Protein AF-A0A6C8YEN5-F1 (afdb_monomer_lite)

Organism: NCBI:txid59202

InterPro domains:
  IPR011990 Tetratricopeptide-like helical domain superfamily [G3DSA:1.25.40.10] (98-317)

Structure (mmCIF, N/CA/C/O backbone):
data_AF-A0A6C8YEN5-F1
#
_entry.id   AF-A0A6C8YEN5-F1
#
loop_
_atom_site.group_PDB
_atom_site.id
_atom_site.type_symbol
_atom_site.label_atom_id
_atom_site.label_alt_id
_atom_site.label_comp_id
_atom_site.label_asym_id
_atom_site.label_entity_id
_atom_site.label_seq_id
_atom_site.pdbx_PDB_ins_code
_atom_site.Cartn_x
_atom_site.Cartn_y
_atom_site.Cartn_z
_atom_site.occupancy
_atom_site.B_iso_or_equiv
_atom_site.auth_seq_id
_atom_site.auth_comp_id
_atom_site.auth_asym_id
_atom_site.auth_atom_id
_atom_site.pdbx_PDB_model_num
ATOM 1 N N . MET A 1 1 ? 1.586 13.361 -30.219 1.00 57.78 1 MET A N 1
ATOM 2 C CA . MET A 1 1 ? 1.699 12.028 -30.845 1.00 57.78 1 MET A CA 1
ATOM 3 C C . MET A 1 1 ? 0.869 11.077 -30.015 1.00 57.78 1 MET A C 1
ATOM 5 O O . MET A 1 1 ? 0.960 11.156 -28.795 1.00 57.78 1 MET A O 1
ATOM 9 N N . ASP A 1 2 ? 0.079 10.214 -30.645 1.00 80.19 2 ASP A N 1
ATOM 10 C CA . ASP A 1 2 ? -0.617 9.150 -29.924 1.00 80.19 2 ASP A CA 1
ATOM 11 C C . ASP A 1 2 ? 0.354 7.989 -29.713 1.00 80.19 2 ASP A C 1
ATOM 13 O O . ASP A 1 2 ? 0.614 7.194 -30.612 1.00 80.19 2 ASP A O 1
ATOM 17 N N . TYR A 1 3 ? 0.954 7.936 -28.527 1.00 89.12 3 TYR A N 1
ATOM 18 C CA . TYR A 1 3 ? 1.795 6.814 -28.129 1.00 89.12 3 TYR A CA 1
ATOM 19 C C . TYR A 1 3 ? 0.926 5.585 -27.837 1.00 89.12 3 TYR A C 1
ATOM 21 O O . TYR A 1 3 ? -0.042 5.666 -27.075 1.00 89.12 3 TYR A O 1
ATOM 29 N N . VAL A 1 4 ? 1.296 4.443 -28.415 1.00 90.31 4 VAL A N 1
ATOM 30 C CA . VAL A 1 4 ? 0.610 3.157 -28.229 1.00 90.31 4 VAL A CA 1
ATOM 31 C C . VAL A 1 4 ? 1.319 2.347 -27.145 1.00 90.31 4 VAL A C 1
ATOM 33 O O . VAL A 1 4 ? 2.543 2.238 -27.159 1.00 90.31 4 VAL A O 1
ATOM 36 N N . ILE A 1 5 ? 0.549 1.759 -26.225 1.00 92.88 5 ILE A N 1
ATOM 37 C CA . ILE A 1 5 ? 1.032 0.748 -25.275 1.00 92.88 5 ILE A CA 1
ATOM 38 C C . ILE A 1 5 ? 0.648 -0.622 -25.837 1.00 92.88 5 ILE A C 1
ATOM 40 O O . ILE A 1 5 ? -0.531 -0.967 -25.851 1.00 92.88 5 ILE A O 1
ATOM 44 N N . ALA A 1 6 ? 1.624 -1.373 -26.351 1.00 94.44 6 ALA A N 1
ATOM 45 C CA . ALA A 1 6 ? 1.392 -2.696 -26.926 1.00 94.44 6 ALA A CA 1
ATOM 46 C C . ALA A 1 6 ? 1.427 -3.803 -25.858 1.00 94.44 6 ALA A C 1
ATOM 48 O O . ALA A 1 6 ? 1.958 -3.614 -24.760 1.00 94.44 6 ALA A O 1
ATOM 49 N N . ALA A 1 7 ? 0.868 -4.968 -26.193 1.00 95.94 7 ALA A N 1
ATOM 50 C CA . ALA A 1 7 ? 1.008 -6.181 -25.390 1.00 95.94 7 ALA A CA 1
ATOM 51 C C . ALA A 1 7 ? 2.466 -6.670 -25.378 1.00 95.94 7 ALA A C 1
ATOM 53 O O . ALA A 1 7 ? 3.217 -6.420 -26.324 1.00 95.94 7 ALA A O 1
ATOM 54 N N . ALA A 1 8 ? 2.849 -7.371 -24.313 1.00 96.19 8 ALA A N 1
ATOM 55 C CA . ALA A 1 8 ? 4.146 -8.007 -24.192 1.00 96.19 8 ALA A CA 1
ATOM 56 C C . ALA A 1 8 ? 4.408 -8.971 -25.353 1.00 96.19 8 ALA A C 1
ATOM 58 O O . ALA A 1 8 ? 3.535 -9.728 -25.778 1.00 96.19 8 ALA A O 1
ATOM 59 N N . MET A 1 9 ? 5.649 -8.969 -25.831 1.00 95.56 9 MET A N 1
ATOM 60 C CA . MET A 1 9 ? 6.154 -9.962 -26.785 1.00 95.56 9 MET A CA 1
ATOM 61 C C . MET A 1 9 ? 6.525 -11.283 -26.090 1.00 95.56 9 MET A C 1
ATOM 63 O O . MET A 1 9 ? 6.903 -12.249 -26.749 1.00 95.56 9 MET A O 1
ATOM 67 N N . LEU A 1 10 ? 6.448 -11.310 -24.759 1.00 94.75 10 LEU A N 1
ATOM 68 C CA . LEU A 1 10 ? 6.783 -12.438 -23.902 1.00 94.75 10 LEU A CA 1
ATOM 69 C C . LEU A 1 10 ? 5.511 -13.138 -23.409 1.00 94.75 10 LEU A C 1
ATOM 71 O O . LEU A 1 10 ? 4.515 -12.466 -23.128 1.00 94.75 10 LEU A O 1
ATOM 75 N N . PRO A 1 11 ? 5.531 -14.473 -23.257 1.00 94.69 11 PRO A N 1
ATOM 76 C CA . PRO A 1 11 ? 4.455 -15.178 -22.575 1.00 94.69 11 PRO A CA 1
ATOM 77 C C . PRO A 1 11 ? 4.443 -14.826 -21.077 1.00 94.69 11 PRO A C 1
ATOM 79 O O . PRO A 1 11 ? 5.460 -14.427 -20.509 1.00 94.69 11 PRO A O 1
ATOM 82 N N . GLN A 1 12 ? 3.284 -14.985 -20.431 1.00 94.69 12 GLN A N 1
ATOM 83 C CA . GLN A 1 12 ? 3.053 -14.556 -19.045 1.00 94.69 12 GLN A CA 1
ATOM 84 C C . GLN A 1 12 ? 4.052 -15.144 -18.032 1.00 94.69 12 GLN A C 1
ATOM 86 O O . GLN A 1 12 ? 4.452 -14.450 -17.104 1.00 94.69 12 GLN A O 1
ATOM 91 N N . ASP A 1 13 ? 4.491 -16.390 -18.218 1.00 94.25 13 ASP A N 1
ATOM 92 C CA . ASP A 1 13 ? 5.459 -17.075 -17.348 1.00 94.25 13 ASP A CA 1
ATOM 93 C C . ASP A 1 13 ? 6.886 -16.507 -17.441 1.00 94.25 13 ASP A C 1
ATOM 95 O O . ASP A 1 13 ? 7.751 -16.862 -16.640 1.00 94.25 13 ASP A O 1
ATOM 99 N N . LYS A 1 14 ? 7.142 -15.637 -18.423 1.00 95.38 14 LYS A N 1
ATOM 100 C CA . LYS A 1 14 ? 8.407 -14.917 -18.607 1.00 95.38 14 LYS A CA 1
ATOM 101 C C . LYS A 1 14 ? 8.320 -13.447 -18.215 1.00 95.38 14 LYS A C 1
ATOM 103 O O . LYS A 1 14 ? 9.349 -12.781 -18.220 1.00 95.38 14 LYS A O 1
ATOM 108 N N . LEU A 1 15 ? 7.132 -12.941 -17.887 1.00 97.06 15 LEU A N 1
ATOM 109 C CA . LEU A 1 15 ? 6.973 -11.562 -17.442 1.00 97.06 15 LEU A CA 1
ATOM 110 C C . LEU A 1 15 ? 7.475 -11.391 -16.015 1.00 97.06 15 LEU A C 1
ATOM 112 O O . LEU A 1 15 ? 7.320 -12.267 -15.163 1.00 97.06 15 LEU A O 1
ATOM 116 N N . TRP A 1 16 ? 8.056 -10.231 -15.750 1.00 96.38 16 TRP A N 1
ATOM 117 C CA . TRP A 1 16 ? 8.611 -9.913 -14.449 1.00 96.38 16 TRP A CA 1
ATOM 118 C C . TRP A 1 16 ? 7.519 -9.638 -13.433 1.00 96.38 16 TRP A C 1
ATOM 120 O O . TRP A 1 16 ? 6.586 -8.874 -13.687 1.00 96.38 16 TRP A O 1
ATOM 130 N N . THR A 1 17 ? 7.672 -10.203 -12.237 1.00 94.75 17 THR A N 1
ATOM 131 C CA . THR A 1 17 ? 6.907 -9.754 -11.074 1.00 94.75 17 THR A CA 1
ATOM 132 C C . THR A 1 17 ? 7.303 -8.324 -10.710 1.00 94.75 17 THR A C 1
ATOM 134 O O . THR A 1 17 ? 8.344 -7.808 -11.131 1.00 94.75 17 THR A O 1
ATOM 137 N N . VAL A 1 18 ? 6.468 -7.666 -9.907 1.00 94.19 18 VAL A N 1
ATOM 138 C CA . VAL A 1 18 ? 6.784 -6.334 -9.385 1.00 94.19 18 VAL A CA 1
ATOM 139 C C . VAL A 1 18 ? 8.089 -6.368 -8.590 1.00 94.19 18 VAL A C 1
ATOM 141 O O . VAL A 1 18 ? 8.986 -5.579 -8.878 1.00 94.19 18 VAL A O 1
ATOM 144 N N . GLU A 1 19 ? 8.2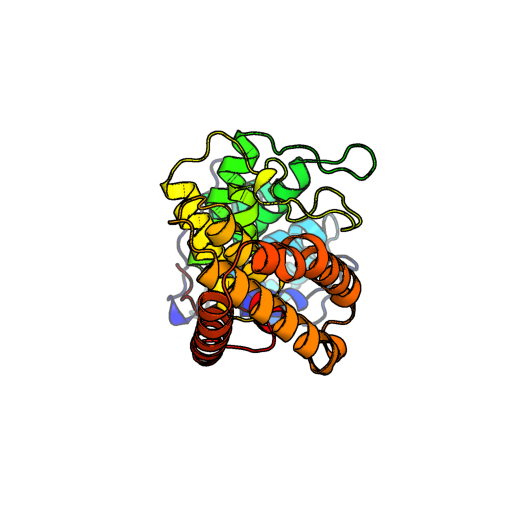14 -7.305 -7.649 1.00 92.19 19 GLU A N 1
ATOM 145 C CA . GLU A 1 19 ? 9.402 -7.492 -6.808 1.00 92.19 19 GLU A CA 1
ATOM 146 C C . GLU A 1 19 ? 10.669 -7.693 -7.645 1.00 92.19 19 GLU A C 1
ATOM 148 O O . GLU A 1 19 ? 11.654 -6.977 -7.467 1.00 92.19 19 GLU A O 1
ATOM 153 N N . TYR A 1 20 ? 10.620 -8.591 -8.634 1.00 94.94 20 TYR A N 1
ATOM 154 C CA . TYR A 1 20 ? 11.773 -8.850 -9.489 1.00 94.94 20 TYR A CA 1
ATOM 155 C C . TYR A 1 20 ? 12.180 -7.609 -10.291 1.00 94.94 20 TYR A C 1
ATOM 157 O O . TYR A 1 20 ? 13.366 -7.322 -10.420 1.00 94.94 20 TYR A O 1
ATOM 165 N N . SER A 1 21 ? 11.214 -6.815 -10.765 1.00 96.44 21 SER A N 1
ATOM 166 C CA . SER A 1 21 ? 11.522 -5.574 -11.482 1.00 96.44 21 SER A CA 1
ATOM 167 C C . SER A 1 21 ? 12.271 -4.551 -10.621 1.00 96.44 21 SER A C 1
ATOM 169 O O . SER A 1 21 ? 13.133 -3.850 -11.142 1.00 96.44 21 SER A O 1
ATOM 171 N N . TRP A 1 22 ? 11.979 -4.472 -9.316 1.00 94.81 22 TRP A N 1
ATOM 172 C CA . TRP A 1 22 ? 12.685 -3.571 -8.402 1.00 94.81 22 TRP A CA 1
ATOM 173 C C . TRP A 1 22 ? 14.131 -3.999 -8.201 1.00 94.81 22 TRP A C 1
ATOM 175 O O . TRP A 1 22 ? 15.009 -3.152 -8.307 1.00 94.81 22 TRP A O 1
ATOM 185 N N . LYS A 1 23 ? 14.375 -5.304 -8.031 1.00 95.94 23 LYS A N 1
ATOM 186 C CA . LYS A 1 23 ? 15.731 -5.856 -7.964 1.00 95.94 23 LYS A CA 1
ATOM 187 C C . LYS A 1 23 ? 16.532 -5.505 -9.223 1.00 95.94 23 LYS A C 1
ATOM 189 O O . LYS A 1 23 ? 17.634 -4.990 -9.140 1.00 95.94 23 LYS A O 1
ATOM 194 N N . MET A 1 24 ? 15.951 -5.722 -10.403 1.00 97.56 24 MET A N 1
ATOM 195 C CA . MET A 1 24 ? 16.633 -5.437 -11.673 1.00 97.56 24 MET A CA 1
ATOM 196 C C . MET A 1 24 ? 16.887 -3.938 -11.898 1.00 97.56 24 MET A C 1
ATOM 198 O O . MET A 1 24 ? 17.756 -3.578 -12.688 1.00 97.56 24 MET A O 1
ATOM 202 N N . ALA A 1 25 ? 16.139 -3.054 -11.231 1.00 95.94 25 ALA A N 1
ATOM 203 C CA . ALA A 1 25 ? 16.360 -1.614 -11.309 1.00 95.94 25 ALA A CA 1
ATOM 204 C C . ALA A 1 25 ? 17.616 -1.156 -10.546 1.00 95.94 25 ALA A C 1
ATOM 206 O O . ALA A 1 25 ? 18.102 -0.067 -10.832 1.00 95.94 25 ALA A O 1
ATOM 207 N N . GLU A 1 26 ? 18.153 -1.976 -9.635 1.00 96.44 26 GLU A N 1
ATOM 208 C CA . GLU A 1 26 ? 19.406 -1.717 -8.902 1.00 96.44 26 GLU A CA 1
ATOM 209 C C . GLU A 1 26 ? 20.657 -1.893 -9.778 1.00 96.44 26 GLU A C 1
ATOM 211 O O . GLU A 1 26 ? 21.759 -1.545 -9.365 1.00 96.44 26 GLU A O 1
ATOM 216 N N . ALA A 1 27 ? 20.498 -2.371 -11.018 1.00 96.56 27 ALA A N 1
ATOM 217 C CA . ALA A 1 27 ? 21.577 -2.510 -11.996 1.00 96.56 27 ALA A CA 1
ATOM 218 C C . ALA A 1 27 ? 22.268 -1.179 -12.356 1.00 96.56 27 ALA A C 1
ATOM 220 O O . ALA A 1 27 ? 23.329 -1.161 -12.987 1.00 96.56 27 ALA A O 1
ATOM 221 N N . ILE A 1 28 ? 21.658 -0.055 -11.985 1.00 96.88 28 ILE A N 1
ATOM 222 C CA . ILE A 1 28 ? 22.192 1.292 -12.132 1.00 96.88 28 ILE A CA 1
ATOM 223 C C . ILE A 1 28 ? 21.762 2.125 -10.924 1.00 96.88 28 ILE A C 1
ATOM 225 O O . ILE A 1 28 ? 20.623 2.015 -10.479 1.00 96.88 28 ILE A O 1
ATOM 229 N N . THR A 1 29 ? 22.651 2.990 -10.442 1.00 94.81 29 THR A N 1
ATOM 230 C CA . THR A 1 29 ? 22.340 4.072 -9.503 1.00 94.81 29 THR A CA 1
ATOM 231 C C . THR A 1 29 ? 22.075 5.342 -10.324 1.00 94.81 29 THR A C 1
ATOM 233 O O . THR A 1 29 ? 23.026 5.951 -10.815 1.00 94.81 29 THR A O 1
ATOM 236 N N . PRO A 1 30 ? 20.817 5.755 -10.569 1.00 87.94 30 PRO A N 1
ATOM 237 C CA . PRO A 1 30 ? 20.525 6.851 -11.497 1.00 87.94 30 PRO A CA 1
ATOM 238 C C . PRO A 1 30 ? 20.930 8.233 -10.971 1.00 87.94 30 PRO A C 1
ATOM 240 O O . PRO A 1 30 ? 21.264 9.112 -11.760 1.00 87.94 30 PRO A O 1
ATOM 243 N N . GLU A 1 31 ? 20.912 8.436 -9.650 1.00 88.25 31 GLU A N 1
ATOM 244 C CA . GLU A 1 31 ? 21.242 9.717 -9.008 1.00 88.25 31 GLU A CA 1
ATOM 245 C C . GLU A 1 31 ? 22.733 10.052 -9.099 1.00 88.25 31 GLU A C 1
ATOM 247 O O . GLU A 1 31 ? 23.127 11.219 -9.069 1.00 88.25 31 GLU A O 1
ATOM 252 N N . ILE A 1 32 ? 23.560 9.013 -9.189 1.00 90.31 32 ILE A N 1
ATOM 253 C CA . ILE A 1 32 ? 24.991 9.093 -9.452 1.00 90.31 32 ILE A CA 1
ATOM 254 C C . ILE A 1 32 ? 25.211 8.165 -10.641 1.00 90.31 32 ILE A C 1
ATOM 256 O O . ILE A 1 32 ? 25.551 7.026 -10.368 1.00 90.31 32 ILE A O 1
ATOM 260 N N . PRO A 1 33 ? 24.968 8.609 -11.895 1.00 88.56 33 PRO A N 1
ATOM 261 C CA . PRO A 1 33 ? 24.782 7.784 -13.101 1.00 88.56 33 PRO A CA 1
ATOM 262 C C . PRO A 1 33 ? 25.825 6.662 -13.313 1.00 88.56 33 PRO A C 1
ATOM 264 O O . PRO A 1 33 ? 26.699 6.731 -14.177 1.00 88.56 33 PRO A O 1
ATOM 267 N N . GLN A 1 34 ? 25.730 5.608 -12.507 1.00 94.44 34 GLN A N 1
ATOM 268 C CA . GLN A 1 34 ? 26.736 4.574 -12.296 1.00 94.44 34 GLN A CA 1
ATOM 269 C C . GLN A 1 34 ? 26.067 3.237 -12.538 1.00 94.44 34 GLN A C 1
ATOM 271 O O . GLN A 1 34 ? 25.089 2.886 -11.886 1.00 94.44 34 GLN A O 1
ATOM 276 N N . ILE A 1 35 ? 26.612 2.485 -13.484 1.00 96.56 35 ILE A N 1
ATOM 277 C CA . ILE A 1 35 ? 26.154 1.132 -13.777 1.00 96.56 35 ILE A CA 1
ATOM 278 C C . ILE A 1 35 ? 26.774 0.198 -12.741 1.00 96.56 35 ILE A C 1
ATOM 280 O O . ILE A 1 35 ? 27.998 0.099 -12.660 1.00 96.56 35 ILE A O 1
ATOM 284 N N . GLU A 1 36 ? 25.925 -0.479 -11.976 1.00 97.25 36 GLU A N 1
ATOM 285 C CA . GLU A 1 36 ? 26.332 -1.437 -10.946 1.00 97.25 36 GLU A CA 1
ATOM 286 C C . GLU A 1 36 ? 26.447 -2.851 -11.526 1.00 97.25 36 GLU A C 1
ATOM 288 O O . GLU A 1 36 ? 27.391 -3.577 -11.216 1.00 97.25 36 GLU A O 1
ATOM 293 N N . ASP A 1 37 ? 25.528 -3.220 -12.427 1.00 97.81 37 ASP A N 1
ATOM 294 C CA . ASP A 1 37 ? 25.545 -4.505 -13.124 1.00 97.81 37 ASP A CA 1
ATOM 295 C C . ASP A 1 37 ? 25.112 -4.356 -14.592 1.00 97.81 37 ASP A C 1
ATOM 297 O O . ASP A 1 37 ? 23.961 -4.081 -14.937 1.00 97.81 37 ASP A O 1
ATOM 301 N N . GLU A 1 38 ? 26.066 -4.567 -15.496 1.00 97.56 38 GLU A N 1
ATOM 302 C CA . GLU A 1 38 ? 25.839 -4.475 -16.936 1.00 97.56 38 GLU A CA 1
ATOM 303 C C . GLU A 1 38 ? 24.886 -5.561 -17.466 1.00 97.56 38 GLU A C 1
ATOM 305 O O . GLU A 1 38 ? 24.102 -5.303 -18.383 1.00 97.56 38 GLU A O 1
ATOM 310 N N . ALA A 1 39 ? 24.956 -6.785 -16.938 1.00 97.44 39 ALA A N 1
ATOM 311 C CA . ALA A 1 39 ? 24.123 -7.881 -17.418 1.00 97.44 39 ALA A CA 1
ATOM 312 C C . ALA A 1 39 ? 22.661 -7.657 -17.022 1.00 97.44 39 ALA A C 1
ATOM 314 O O . ALA A 1 39 ? 21.770 -7.807 -17.862 1.00 97.44 39 ALA A O 1
ATOM 315 N N . GLU A 1 40 ? 22.420 -7.237 -15.782 1.00 98.00 40 GLU A N 1
ATOM 316 C CA . GLU A 1 40 ? 21.077 -6.932 -15.298 1.00 98.00 40 GLU A CA 1
ATOM 317 C C . GLU A 1 40 ? 20.471 -5.721 -16.021 1.00 98.00 40 GLU A C 1
ATOM 319 O O . GLU A 1 40 ? 19.311 -5.782 -16.440 1.00 98.00 40 GLU A O 1
ATOM 324 N N . LEU A 1 41 ? 21.259 -4.669 -16.283 1.00 98.25 41 LEU A N 1
ATOM 325 C CA . LEU A 1 41 ? 20.782 -3.501 -17.030 1.00 98.25 41 LEU A CA 1
ATOM 326 C C . LEU A 1 41 ? 20.402 -3.863 -18.476 1.00 98.25 41 LEU A C 1
ATOM 328 O O . LEU A 1 41 ? 19.406 -3.365 -19.005 1.00 98.25 41 LEU A O 1
ATOM 332 N N . ILE A 1 42 ? 21.147 -4.767 -19.120 1.00 97.88 42 ILE A N 1
ATOM 333 C CA . ILE A 1 42 ? 20.802 -5.271 -20.459 1.00 97.88 42 ILE A CA 1
ATOM 334 C C . ILE A 1 42 ? 19.503 -6.072 -20.442 1.00 97.88 42 ILE A C 1
ATOM 336 O O . ILE A 1 42 ? 18.671 -5.866 -21.327 1.00 97.88 42 ILE A O 1
ATOM 340 N N . GLU A 1 43 ? 19.298 -6.954 -19.460 1.00 98.12 43 GLU A N 1
ATOM 341 C CA . GLU A 1 43 ? 18.038 -7.698 -19.336 1.00 98.12 43 GLU A CA 1
ATOM 342 C C . GLU A 1 43 ? 16.853 -6.763 -19.059 1.00 98.12 43 GLU A C 1
ATOM 344 O O . GLU A 1 43 ? 15.794 -6.934 -19.663 1.00 98.12 43 GLU A O 1
ATOM 349 N N . LEU A 1 44 ? 17.034 -5.724 -18.236 1.00 98.56 44 LEU A N 1
ATOM 350 C CA . LEU A 1 44 ? 16.010 -4.703 -17.991 1.00 98.56 44 LEU A CA 1
ATOM 351 C C . LEU A 1 44 ? 15.616 -3.980 -19.273 1.00 98.56 44 LEU A C 1
ATOM 353 O O . LEU A 1 44 ? 14.427 -3.894 -19.591 1.00 98.56 44 LEU A O 1
ATOM 357 N N . ILE A 1 45 ? 16.596 -3.499 -20.040 1.00 98.44 45 ILE A N 1
ATOM 358 C CA . ILE A 1 45 ? 16.337 -2.817 -21.313 1.00 98.44 45 ILE A CA 1
ATOM 359 C C . ILE A 1 45 ? 15.664 -3.779 -22.299 1.00 98.44 45 ILE A C 1
ATOM 361 O O . ILE A 1 45 ? 14.693 -3.401 -22.956 1.00 98.44 45 ILE A O 1
ATOM 365 N N . ARG A 1 46 ? 16.122 -5.035 -22.372 1.00 98.00 46 ARG A N 1
ATOM 366 C CA . ARG A 1 46 ? 15.529 -6.066 -23.233 1.00 98.00 46 ARG A CA 1
ATOM 367 C C . ARG A 1 46 ? 14.058 -6.301 -22.889 1.00 98.00 46 ARG A C 1
ATOM 369 O O . ARG A 1 46 ? 13.217 -6.183 -23.777 1.00 98.00 46 ARG A O 1
ATOM 376 N N . HIS A 1 47 ? 13.729 -6.571 -21.625 1.00 98.38 47 HIS A N 1
ATOM 377 C CA . HIS A 1 47 ? 12.346 -6.785 -21.184 1.00 98.38 47 HIS A CA 1
ATOM 378 C C . HIS A 1 47 ? 11.468 -5.552 -21.427 1.00 98.38 47 HIS A C 1
ATOM 380 O O . HIS A 1 47 ? 10.364 -5.671 -21.967 1.00 98.38 47 HIS A O 1
ATOM 386 N N . ALA A 1 48 ? 11.977 -4.356 -21.123 1.00 98.31 48 ALA A N 1
ATOM 387 C CA . ALA A 1 48 ? 11.274 -3.105 -21.384 1.00 98.31 48 ALA A CA 1
ATOM 388 C C . ALA A 1 48 ? 10.970 -2.916 -22.883 1.00 98.31 48 ALA A C 1
ATOM 390 O O . ALA A 1 48 ? 9.876 -2.489 -23.252 1.00 98.31 48 ALA A O 1
ATOM 391 N N . TRP A 1 49 ? 11.909 -3.262 -23.769 1.00 97.88 49 TRP A N 1
ATOM 392 C CA . TRP A 1 49 ? 11.729 -3.148 -25.222 1.00 97.88 49 TRP A CA 1
ATOM 393 C C . TRP A 1 49 ? 10.886 -4.286 -25.815 1.00 97.88 49 TRP A C 1
ATOM 395 O O . TRP A 1 49 ? 10.323 -4.131 -26.898 1.00 97.88 49 TRP A O 1
ATOM 405 N N . MET A 1 50 ? 10.725 -5.383 -25.074 1.00 97.38 50 MET A N 1
ATOM 406 C CA . MET A 1 50 ? 9.774 -6.467 -25.341 1.00 97.38 50 MET A CA 1
ATOM 407 C C . MET A 1 50 ? 8.400 -6.245 -24.683 1.00 97.38 50 MET A C 1
ATOM 409 O O . MET A 1 50 ? 7.571 -7.157 -24.665 1.00 97.38 50 MET A O 1
ATOM 413 N N . TRP A 1 51 ? 8.129 -5.026 -24.204 1.00 97.50 51 TRP A N 1
ATOM 414 C CA . TRP A 1 51 ? 6.849 -4.583 -23.642 1.00 97.50 51 TRP A CA 1
ATOM 415 C C . TRP A 1 51 ? 6.431 -5.249 -22.320 1.00 97.50 51 TRP A C 1
ATOM 417 O O . TRP A 1 51 ? 5.246 -5.227 -21.974 1.00 97.50 51 TRP A O 1
ATOM 427 N N . ASP A 1 52 ? 7.380 -5.787 -21.551 1.00 98.12 52 ASP A N 1
ATOM 428 C CA . ASP A 1 52 ? 7.145 -6.197 -20.162 1.00 98.12 52 ASP A CA 1
ATOM 429 C C . ASP A 1 52 ? 6.870 -4.961 -19.298 1.00 98.12 52 ASP A C 1
ATOM 431 O O . ASP A 1 52 ? 7.739 -4.115 -19.096 1.00 98.12 52 ASP A O 1
ATOM 435 N N . LYS A 1 53 ? 5.645 -4.828 -18.788 1.00 97.88 53 LYS A N 1
ATOM 436 C CA . LYS A 1 53 ? 5.169 -3.579 -18.180 1.00 97.88 53 LYS A CA 1
ATOM 437 C C . LYS A 1 53 ? 5.909 -3.206 -16.908 1.00 97.88 53 LYS A C 1
ATOM 439 O O . LYS A 1 53 ? 6.132 -2.018 -16.683 1.00 97.88 53 LYS A O 1
ATOM 444 N N . ASN A 1 54 ? 6.323 -4.186 -16.108 1.00 97.69 54 ASN A N 1
ATOM 445 C CA . ASN A 1 54 ? 7.088 -3.895 -14.903 1.00 97.69 54 ASN A CA 1
ATOM 446 C C . ASN A 1 54 ? 8.495 -3.418 -15.285 1.00 97.69 54 ASN A C 1
ATOM 448 O O . ASN A 1 54 ? 8.917 -2.368 -14.807 1.00 97.69 54 ASN A O 1
ATOM 452 N N . ALA A 1 55 ? 9.163 -4.076 -16.238 1.00 98.38 55 ALA A N 1
ATOM 453 C CA . ALA A 1 55 ? 10.453 -3.609 -16.755 1.00 98.38 55 ALA A CA 1
ATOM 454 C C . ALA A 1 55 ? 10.359 -2.231 -17.437 1.00 98.38 55 ALA A C 1
ATOM 456 O O . ALA A 1 55 ? 11.218 -1.376 -17.234 1.00 98.38 55 ALA A O 1
ATOM 457 N N . MET A 1 56 ? 9.294 -1.975 -18.205 1.00 98.62 56 MET A N 1
ATOM 458 C CA . MET A 1 56 ? 9.058 -0.680 -18.850 1.00 98.62 56 MET A CA 1
ATOM 459 C C . MET A 1 56 ? 8.946 0.457 -17.830 1.00 98.62 56 MET A C 1
ATOM 461 O O . MET A 1 56 ? 9.483 1.537 -18.070 1.00 98.62 56 MET A O 1
ATOM 465 N N . ILE A 1 57 ? 8.252 0.235 -16.708 1.00 98.44 57 ILE A N 1
ATOM 466 C CA . ILE A 1 57 ? 8.132 1.232 -15.636 1.00 98.44 57 ILE A CA 1
ATOM 467 C C . ILE A 1 57 ? 9.514 1.549 -15.055 1.00 98.44 57 ILE A C 1
ATOM 469 O O . ILE A 1 57 ? 9.850 2.726 -14.923 1.00 98.44 57 ILE A O 1
ATOM 473 N N . GLN A 1 58 ? 10.324 0.526 -14.763 1.00 98.31 58 GLN A N 1
ATOM 474 C CA . GLN A 1 58 ? 11.675 0.703 -14.218 1.00 98.31 58 GLN A CA 1
ATOM 475 C C . GLN A 1 58 ? 12.587 1.434 -15.211 1.00 98.31 58 GLN A C 1
ATOM 477 O O . GLN A 1 58 ? 13.204 2.433 -14.856 1.00 98.31 58 GLN A O 1
ATOM 482 N N . TYR A 1 59 ? 12.596 1.016 -16.481 1.00 98.25 59 TYR A N 1
ATOM 483 C CA . TYR A 1 59 ? 13.366 1.672 -17.541 1.00 98.25 59 TYR A CA 1
ATOM 484 C C . TYR A 1 59 ? 12.979 3.146 -17.708 1.00 98.25 59 TYR A C 1
ATOM 486 O O . TYR A 1 59 ? 13.843 4.019 -17.755 1.00 98.25 59 TYR A O 1
ATOM 494 N N . ALA A 1 60 ? 11.677 3.446 -17.757 1.00 98.12 60 ALA A N 1
ATOM 495 C CA . ALA A 1 60 ? 11.198 4.820 -17.867 1.00 98.12 60 ALA A CA 1
ATOM 496 C C . ALA A 1 60 ? 11.565 5.660 -16.632 1.00 98.12 60 ALA A C 1
ATOM 498 O O . ALA A 1 60 ? 11.792 6.864 -16.765 1.00 98.12 60 ALA A O 1
ATOM 499 N N . ARG A 1 61 ? 11.626 5.042 -15.441 1.00 97.31 61 ARG A N 1
ATOM 500 C CA . ARG A 1 61 ? 12.046 5.715 -14.208 1.00 97.31 61 ARG A CA 1
ATOM 501 C C . ARG A 1 61 ? 13.527 6.060 -14.263 1.00 97.31 61 ARG A C 1
ATOM 503 O O . ARG A 1 61 ? 13.856 7.228 -14.101 1.00 97.31 61 ARG A O 1
ATOM 510 N N . ILE A 1 62 ? 14.371 5.082 -14.588 1.00 97.00 62 ILE A N 1
ATOM 511 C CA . ILE A 1 62 ? 15.816 5.270 -14.760 1.00 97.00 62 ILE A CA 1
ATOM 512 C C . ILE A 1 62 ? 16.077 6.387 -15.774 1.00 97.00 62 ILE A C 1
ATOM 514 O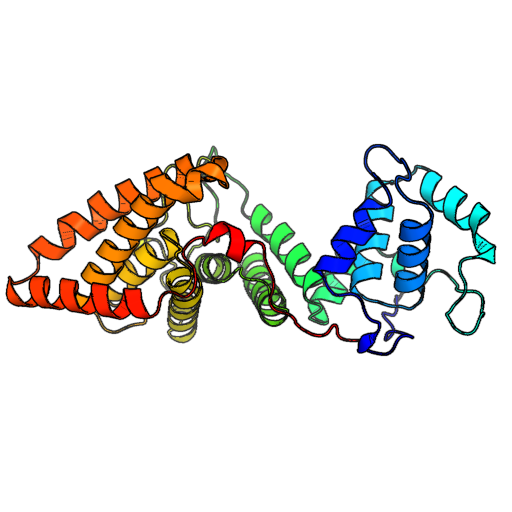 O . ILE A 1 62 ? 16.815 7.318 -15.479 1.00 97.00 62 ILE A O 1
ATOM 518 N N . GLN A 1 63 ? 15.405 6.370 -16.930 1.00 95.56 63 GLN A N 1
ATOM 519 C CA . GLN A 1 63 ? 15.541 7.428 -17.937 1.00 95.56 63 GLN A CA 1
ATOM 520 C C . GLN A 1 63 ? 15.191 8.819 -17.381 1.00 95.56 63 GLN A C 1
ATOM 522 O O . GLN A 1 63 ? 15.850 9.801 -17.702 1.00 95.56 63 GLN A O 1
ATOM 527 N N . LYS A 1 64 ? 14.143 8.921 -16.555 1.00 95.88 64 LYS A N 1
ATOM 528 C CA . LYS A 1 64 ? 13.758 10.184 -15.916 1.00 95.88 64 LYS A CA 1
ATOM 529 C C . LYS A 1 64 ? 14.794 10.638 -14.879 1.00 95.88 64 LYS A C 1
ATOM 531 O O . LYS A 1 64 ? 15.031 11.836 -14.774 1.00 95.88 64 LYS A O 1
ATOM 536 N N . GLU A 1 65 ? 15.333 9.715 -14.087 1.00 95.25 65 GLU A N 1
ATOM 537 C CA . GLU A 1 65 ? 16.250 10.010 -12.977 1.00 95.25 65 GLU A CA 1
ATOM 538 C C . GLU A 1 65 ? 17.662 10.358 -13.463 1.00 95.25 65 GLU A C 1
ATOM 540 O O . GLU A 1 65 ? 18.247 11.308 -12.953 1.00 95.25 65 GLU A O 1
ATOM 545 N N . VAL A 1 66 ? 18.153 9.675 -14.504 1.00 94.88 66 VAL A N 1
ATOM 546 C CA . VAL A 1 66 ? 19.418 10.001 -15.188 1.00 94.88 66 VAL A CA 1
ATOM 547 C C . VAL A 1 66 ? 19.357 11.385 -15.855 1.00 94.88 66 VAL A C 1
ATOM 549 O O . VAL A 1 66 ? 20.349 12.112 -15.890 1.00 94.88 66 VAL A O 1
ATOM 552 N N . GLY A 1 67 ? 18.184 11.789 -16.355 1.00 92.12 67 GLY A N 1
ATOM 553 C CA . GLY A 1 67 ? 17.974 13.122 -16.920 1.00 92.12 67 GLY A CA 1
ATOM 554 C C . GLY A 1 67 ? 18.755 13.346 -18.219 1.00 92.12 67 GLY A C 1
ATOM 555 O O . GLY A 1 67 ? 18.582 12.596 -19.175 1.00 92.12 67 GLY A O 1
ATOM 556 N N . ASP A 1 68 ? 19.575 14.400 -18.252 1.00 91.25 68 ASP A N 1
ATOM 557 C CA . ASP A 1 68 ? 20.362 14.801 -19.431 1.00 91.25 68 ASP A CA 1
ATOM 558 C C . ASP A 1 68 ? 21.721 14.075 -19.535 1.00 91.25 68 ASP A C 1
ATOM 560 O O . ASP A 1 68 ? 22.503 14.362 -20.441 1.00 91.25 68 ASP A O 1
ATOM 564 N N . ASP A 1 69 ? 22.042 13.171 -18.603 1.00 94.12 69 ASP A N 1
ATOM 565 C CA . ASP A 1 69 ? 23.294 12.415 -18.635 1.00 94.12 69 ASP A CA 1
ATOM 566 C C . ASP A 1 69 ? 23.260 11.309 -19.711 1.00 94.12 69 ASP A C 1
ATOM 568 O O . ASP A 1 69 ? 22.314 10.526 -19.824 1.00 94.12 69 ASP A O 1
ATOM 572 N N . ASP A 1 70 ? 24.328 11.228 -20.506 1.00 94.56 70 ASP A N 1
ATOM 573 C CA . ASP A 1 70 ? 24.433 10.300 -21.630 1.00 94.56 70 ASP A CA 1
ATOM 574 C C . ASP A 1 70 ? 24.738 8.847 -21.207 1.00 94.56 70 ASP A C 1
ATOM 576 O O . ASP A 1 70 ? 24.887 7.996 -22.088 1.00 94.56 70 ASP A O 1
ATOM 580 N N . VAL A 1 71 ? 24.875 8.509 -19.914 1.00 96.06 71 VAL A N 1
ATOM 581 C CA . VAL A 1 71 ? 25.298 7.163 -19.471 1.00 96.06 71 VAL A CA 1
ATOM 582 C C . VAL A 1 71 ? 24.425 6.062 -20.065 1.00 96.06 71 VAL A C 1
ATOM 584 O O . VAL A 1 71 ? 24.946 5.081 -20.598 1.00 96.06 71 VAL A O 1
ATOM 587 N N . LEU A 1 72 ? 23.101 6.242 -20.042 1.00 95.44 72 LEU A N 1
ATOM 588 C CA . LEU A 1 72 ? 22.152 5.230 -20.497 1.00 95.44 72 LEU A CA 1
ATOM 589 C C . LEU A 1 72 ? 22.208 5.095 -22.022 1.00 95.44 72 LEU A C 1
ATOM 591 O O . LEU A 1 72 ? 22.212 3.989 -22.562 1.00 95.44 72 LEU A O 1
ATOM 595 N N . ASP A 1 73 ? 22.325 6.223 -22.716 1.00 95.38 73 ASP A N 1
ATOM 596 C CA . ASP A 1 73 ? 22.446 6.302 -24.168 1.00 95.38 73 ASP A CA 1
ATOM 597 C C . ASP A 1 73 ? 23.755 5.675 -24.669 1.00 95.38 73 ASP A C 1
ATOM 599 O O . ASP A 1 73 ? 23.760 4.870 -25.606 1.00 95.38 73 ASP A O 1
ATOM 603 N N . ASN A 1 74 ? 24.874 5.999 -24.021 1.00 97.00 74 ASN A N 1
ATOM 604 C CA . ASN A 1 74 ? 26.191 5.440 -24.310 1.00 97.00 74 ASN A CA 1
ATOM 605 C C . ASN A 1 74 ? 26.232 3.938 -24.022 1.00 97.00 74 ASN A C 1
ATOM 607 O O . ASN A 1 74 ? 26.792 3.176 -24.819 1.00 97.00 74 ASN A O 1
ATOM 611 N N . PHE A 1 75 ? 25.597 3.501 -22.933 1.00 97.44 75 PHE A N 1
ATOM 612 C CA . PHE A 1 75 ? 25.457 2.092 -22.595 1.00 97.44 75 PHE A CA 1
ATOM 613 C C . PHE A 1 75 ? 24.673 1.327 -23.663 1.00 97.44 75 PHE A C 1
ATOM 615 O O . PHE A 1 75 ? 25.145 0.300 -24.157 1.00 97.44 75 PHE A O 1
ATOM 622 N N . ILE A 1 76 ? 23.516 1.855 -24.077 1.00 96.94 76 ILE A N 1
ATOM 623 C CA . ILE A 1 76 ? 22.675 1.268 -25.127 1.00 96.94 76 ILE A CA 1
ATOM 624 C C . ILE A 1 76 ? 23.441 1.176 -26.450 1.00 96.94 76 ILE A C 1
ATOM 626 O O . ILE A 1 76 ? 23.434 0.122 -27.086 1.00 96.94 76 ILE A O 1
ATOM 630 N N . ARG A 1 77 ? 24.134 2.246 -26.867 1.00 96.75 77 ARG A N 1
ATOM 631 C CA . ARG A 1 77 ? 24.921 2.258 -28.116 1.00 96.75 77 ARG A CA 1
ATOM 632 C C . ARG A 1 77 ? 26.045 1.222 -28.082 1.00 96.75 77 ARG A C 1
ATOM 634 O O . ARG A 1 77 ? 26.216 0.484 -29.051 1.00 96.75 77 ARG A O 1
ATOM 641 N N . SER A 1 78 ? 26.766 1.133 -26.965 1.00 97.06 78 SER A N 1
ATOM 642 C CA . SER A 1 78 ? 27.877 0.186 -26.790 1.00 97.06 78 SER A CA 1
ATOM 643 C C . SER A 1 78 ? 27.405 -1.271 -26.748 1.00 97.06 78 SER A C 1
ATOM 645 O O . SER A 1 78 ? 28.130 -2.168 -27.173 1.00 97.06 78 SER A O 1
ATOM 647 N N . ASN A 1 79 ? 26.167 -1.508 -26.304 1.00 96.44 79 ASN A N 1
ATOM 648 C CA . ASN A 1 79 ? 25.577 -2.839 -26.158 1.00 96.44 79 ASN A CA 1
ATOM 649 C C . ASN A 1 79 ? 24.506 -3.171 -27.209 1.00 96.44 79 ASN A C 1
ATOM 651 O O . ASN A 1 79 ? 23.799 -4.168 -27.064 1.00 96.44 79 ASN A O 1
ATOM 655 N N . ALA A 1 80 ? 24.404 -2.405 -28.299 1.00 94.31 80 ALA A N 1
ATOM 656 C CA . ALA A 1 80 ? 23.339 -2.558 -29.296 1.00 94.31 80 ALA A CA 1
ATOM 657 C C . ALA A 1 80 ? 23.234 -3.984 -29.877 1.00 94.31 80 ALA A C 1
ATOM 659 O O . ALA A 1 80 ? 22.136 -4.476 -30.118 1.00 94.31 80 ALA A O 1
ATOM 660 N N . GLN A 1 81 ? 24.363 -4.685 -30.040 1.00 94.44 81 GLN A N 1
ATOM 661 C CA . GLN A 1 81 ? 24.398 -6.071 -30.537 1.00 94.44 81 GLN A CA 1
ATOM 662 C C . GLN A 1 81 ? 23.841 -7.103 -29.537 1.00 94.44 81 GLN A C 1
ATOM 664 O O . GLN A 1 81 ? 23.502 -8.215 -29.928 1.00 94.44 81 GLN A O 1
ATOM 669 N N . ARG A 1 82 ? 23.745 -6.754 -28.247 1.00 95.19 82 ARG A N 1
ATOM 670 C CA . ARG A 1 82 ? 23.220 -7.614 -27.168 1.00 95.19 82 ARG A CA 1
ATOM 671 C C . ARG A 1 82 ? 21.739 -7.359 -26.878 1.00 95.19 82 ARG A C 1
ATOM 673 O O . ARG A 1 82 ? 21.093 -8.172 -26.210 1.00 95.19 82 ARG A O 1
ATOM 680 N N . LEU A 1 83 ? 21.195 -6.254 -27.392 1.00 95.25 83 LEU A N 1
ATOM 681 C CA . LEU A 1 83 ? 19.788 -5.867 -27.285 1.00 95.25 83 LEU A CA 1
ATOM 682 C C . LEU A 1 83 ? 18.968 -6.514 -28.409 1.00 95.25 83 LEU A C 1
ATOM 684 O O . LEU A 1 83 ? 18.401 -5.856 -29.282 1.00 95.25 83 LEU A O 1
ATOM 688 N N . VAL A 1 84 ? 18.935 -7.842 -28.373 1.00 94.88 84 VAL A N 1
ATOM 689 C CA . VAL A 1 84 ? 18.137 -8.693 -29.258 1.00 94.88 84 VAL A CA 1
ATOM 690 C C . VAL A 1 84 ? 17.069 -9.433 -28.455 1.00 94.88 84 VAL A C 1
ATOM 692 O O . VAL A 1 84 ? 17.220 -9.635 -27.249 1.00 94.88 84 VAL A O 1
ATOM 695 N N . SER A 1 85 ? 15.983 -9.824 -29.111 1.00 92.12 85 SER A N 1
ATOM 696 C CA . SER A 1 85 ? 14.952 -10.704 -28.561 1.00 92.12 85 SER A CA 1
ATOM 697 C C . SER A 1 85 ? 15.477 -12.135 -28.381 1.00 92.12 85 SER A C 1
ATOM 699 O O . SER A 1 85 ? 16.557 -12.487 -28.858 1.00 92.12 85 SER A O 1
ATOM 701 N N . TYR A 1 86 ? 14.699 -12.998 -27.718 1.00 88.38 86 TYR A N 1
ATOM 702 C CA . TYR A 1 86 ? 15.086 -14.399 -27.493 1.00 88.38 86 TYR A CA 1
ATOM 703 C C . TYR A 1 86 ? 15.187 -15.244 -28.777 1.00 88.38 86 TYR A C 1
ATOM 705 O O . TYR A 1 86 ? 15.860 -16.270 -28.777 1.00 88.38 86 TYR A O 1
ATOM 713 N N . ASP A 1 87 ? 14.563 -14.809 -29.872 1.00 89.19 87 ASP A N 1
ATOM 714 C CA . ASP A 1 87 ? 14.711 -15.364 -31.224 1.00 89.19 87 ASP A CA 1
ATOM 715 C C . ASP A 1 87 ? 15.817 -14.675 -32.052 1.00 89.19 87 ASP A C 1
ATOM 717 O O . ASP A 1 87 ? 16.025 -15.013 -33.216 1.00 89.19 87 ASP A O 1
ATOM 721 N N . GLY A 1 88 ? 16.572 -13.748 -31.451 1.00 89.75 88 GLY A N 1
ATOM 722 C CA . GLY A 1 88 ? 17.756 -13.123 -32.045 1.00 89.75 88 GLY A CA 1
ATOM 723 C C . GLY A 1 88 ? 17.478 -11.911 -32.939 1.00 89.75 88 GLY A C 1
ATOM 724 O O . GLY A 1 88 ? 18.385 -11.454 -33.635 1.00 89.75 88 GLY A O 1
ATOM 725 N N . LEU A 1 89 ? 16.257 -11.367 -32.933 1.00 91.62 89 LEU A N 1
ATOM 726 C CA . LEU A 1 89 ? 15.912 -10.164 -33.692 1.00 91.62 89 LEU A CA 1
ATOM 727 C C . LEU A 1 89 ? 16.355 -8.907 -32.941 1.00 91.62 89 LEU A C 1
ATOM 729 O O . LEU A 1 89 ? 16.176 -8.795 -31.731 1.00 91.62 89 LEU A O 1
ATOM 733 N N . SER A 1 90 ? 16.903 -7.923 -33.654 1.00 91.94 90 SER A N 1
ATOM 734 C CA . SER A 1 90 ? 17.260 -6.633 -33.055 1.00 91.94 90 SER A CA 1
ATOM 735 C C . SER A 1 90 ? 16.029 -5.934 -32.482 1.00 91.94 90 SER A C 1
ATOM 737 O O . SER A 1 90 ? 15.044 -5.715 -33.190 1.00 91.94 90 SER A O 1
ATOM 739 N N . LEU A 1 91 ? 16.099 -5.546 -31.208 1.00 95.25 91 LEU A N 1
ATOM 740 C CA . LEU A 1 91 ? 15.033 -4.800 -30.555 1.00 95.25 91 LEU A CA 1
ATOM 741 C C . LEU A 1 91 ? 15.176 -3.307 -30.844 1.00 95.25 91 LEU A C 1
ATOM 743 O O . LEU A 1 91 ? 16.271 -2.745 -30.835 1.00 95.25 91 LEU A O 1
ATOM 747 N N . ARG A 1 92 ? 14.040 -2.647 -31.066 1.00 93.88 92 ARG A N 1
ATOM 748 C CA . ARG A 1 92 ? 13.961 -1.191 -31.184 1.00 93.88 92 ARG A CA 1
ATOM 749 C C . ARG A 1 92 ? 13.335 -0.626 -29.920 1.00 93.88 92 ARG A C 1
ATOM 751 O O . ARG A 1 92 ? 12.281 -1.101 -29.508 1.00 93.88 92 ARG A O 1
ATOM 758 N N . ARG A 1 93 ? 13.927 0.445 -29.380 1.00 96.06 93 ARG A N 1
ATOM 759 C CA . ARG A 1 93 ? 13.338 1.225 -28.286 1.00 96.06 93 ARG A CA 1
ATOM 760 C C . ARG A 1 93 ? 11.906 1.663 -28.645 1.00 96.06 93 ARG A C 1
ATOM 762 O O . ARG A 1 93 ? 11.740 2.391 -29.627 1.00 96.06 93 ARG A O 1
ATOM 769 N N . PRO A 1 94 ? 10.887 1.260 -27.867 1.00 96.81 94 PRO A N 1
ATOM 770 C CA . PRO A 1 94 ? 9.512 1.719 -28.032 1.00 96.81 94 PRO A CA 1
ATOM 771 C C . PRO A 1 94 ? 9.373 3.247 -27.974 1.00 96.81 94 PRO A C 1
ATOM 773 O O . PRO A 1 94 ? 9.862 3.889 -27.044 1.00 96.81 94 PRO A O 1
ATOM 776 N N . ASP A 1 95 ? 8.633 3.832 -28.921 1.00 96.38 95 ASP A N 1
ATOM 777 C CA . ASP A 1 95 ? 8.436 5.290 -28.994 1.00 96.38 95 ASP A CA 1
ATOM 778 C C . ASP A 1 95 ? 7.655 5.844 -27.779 1.00 96.38 95 ASP A C 1
ATOM 780 O O . ASP A 1 95 ? 7.744 7.034 -27.483 1.00 96.38 95 ASP A O 1
ATOM 784 N N . VAL A 1 96 ? 6.934 4.990 -27.033 1.00 96.25 96 VAL A N 1
ATOM 785 C CA . VAL A 1 96 ? 6.220 5.359 -25.792 1.00 96.25 96 VAL A CA 1
ATOM 786 C C . VAL A 1 96 ? 7.149 5.944 -24.724 1.00 96.25 96 VAL A C 1
ATOM 788 O O . VAL A 1 96 ? 6.710 6.760 -23.922 1.00 96.25 96 VAL A O 1
ATOM 791 N N . PHE A 1 97 ? 8.443 5.615 -24.749 1.00 96.38 97 PHE A N 1
ATOM 792 C CA . PHE A 1 97 ? 9.427 6.181 -23.823 1.00 96.38 97 PHE A CA 1
ATOM 793 C C . PHE A 1 97 ? 9.783 7.650 -24.108 1.00 96.38 97 PHE A C 1
ATOM 795 O O . PHE A 1 97 ? 10.527 8.258 -23.342 1.00 96.38 97 PHE A O 1
ATOM 802 N N . ASN A 1 98 ? 9.250 8.242 -25.183 1.00 95.25 98 ASN A N 1
ATOM 803 C CA . ASN A 1 98 ? 9.306 9.688 -25.428 1.00 95.25 98 ASN A CA 1
ATOM 804 C C . ASN A 1 98 ? 8.159 10.448 -24.730 1.00 95.25 98 ASN A C 1
ATOM 806 O O . ASN A 1 98 ? 8.099 11.677 -24.780 1.00 95.25 98 ASN A O 1
ATOM 810 N N . MET A 1 99 ? 7.214 9.734 -24.113 1.00 95.38 99 MET A N 1
ATOM 811 C CA . MET A 1 99 ? 6.153 10.320 -23.297 1.00 95.38 99 MET A CA 1
ATOM 812 C C . MET A 1 99 ? 6.715 10.830 -21.965 1.00 95.38 99 MET A C 1
ATOM 814 O O . MET A 1 99 ? 7.654 10.256 -21.414 1.00 95.38 99 MET A O 1
ATOM 818 N N . ASN A 1 100 ? 6.103 11.878 -21.402 1.00 94.88 100 ASN A N 1
ATOM 819 C CA . ASN A 1 100 ? 6.399 12.282 -20.031 1.00 94.88 100 ASN A CA 1
ATOM 820 C C . ASN A 1 100 ? 6.161 11.101 -19.075 1.00 94.88 100 ASN A C 1
ATOM 822 O O . ASN A 1 100 ? 5.104 10.474 -19.128 1.00 94.88 100 ASN A O 1
ATOM 826 N N . TYR A 1 101 ? 7.113 10.842 -18.173 1.00 96.00 101 TYR A N 1
ATOM 827 C CA . TYR A 1 101 ? 7.035 9.726 -17.229 1.00 96.00 101 TYR A CA 1
ATOM 828 C C . TYR A 1 101 ? 5.692 9.693 -16.490 1.00 96.00 101 TYR A C 1
ATOM 830 O O . TYR A 1 101 ? 5.014 8.679 -16.528 1.00 96.00 101 TYR A O 1
ATOM 838 N N . SER A 1 102 ? 5.245 10.811 -15.905 1.00 95.19 102 SER A N 1
ATOM 839 C CA . SER A 1 102 ? 3.988 10.870 -15.140 1.00 95.19 102 SER A CA 1
ATOM 840 C C . SER A 1 102 ? 2.764 10.473 -15.976 1.00 95.19 102 SER A C 1
ATOM 842 O O . SER A 1 102 ? 1.888 9.742 -15.505 1.00 95.19 102 SER A O 1
ATOM 844 N N . GLU A 1 103 ? 2.723 10.903 -17.240 1.00 96.31 103 GLU A N 1
ATOM 845 C CA . GLU A 1 103 ? 1.674 10.504 -18.179 1.00 96.31 103 GLU A CA 1
ATOM 846 C C . GLU A 1 103 ? 1.760 9.005 -18.496 1.00 96.31 103 GLU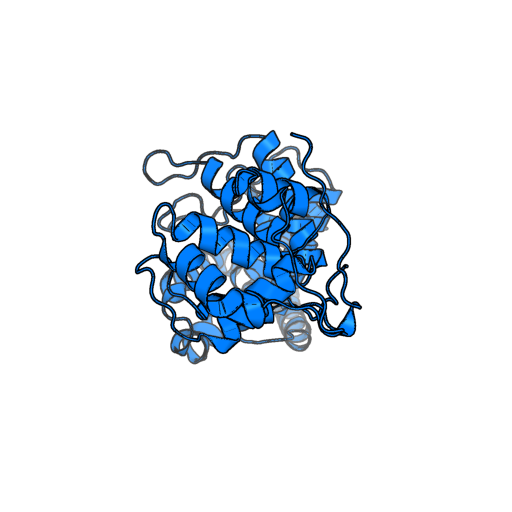 A C 1
ATOM 848 O O . GLU A 1 103 ? 0.740 8.315 -18.464 1.00 96.31 103 GLU A O 1
ATOM 853 N N . PHE A 1 104 ? 2.970 8.483 -18.717 1.00 97.75 104 PHE A N 1
ATOM 854 C CA . PHE A 1 104 ? 3.203 7.066 -18.986 1.00 97.75 104 PHE A CA 1
ATOM 855 C C . PHE A 1 104 ? 2.708 6.180 -17.837 1.00 97.75 104 PHE A C 1
ATOM 857 O O . PHE A 1 104 ? 1.943 5.240 -18.072 1.00 97.75 104 PHE A O 1
ATOM 864 N N . ILE A 1 105 ? 3.047 6.522 -16.587 1.00 98.06 105 ILE A N 1
ATOM 865 C CA . ILE A 1 105 ? 2.622 5.725 -15.424 1.00 98.06 105 ILE A CA 1
ATOM 866 C C . ILE A 1 105 ? 1.114 5.843 -15.222 1.00 98.06 105 ILE A C 1
ATOM 868 O O . ILE A 1 105 ? 0.460 4.856 -14.901 1.00 98.06 105 ILE A O 1
ATOM 872 N N . THR A 1 106 ? 0.541 7.026 -15.464 1.00 97.44 106 THR A N 1
ATOM 873 C CA . THR A 1 106 ? -0.911 7.231 -15.370 1.00 97.44 106 THR A CA 1
ATOM 874 C C . THR A 1 106 ? -1.662 6.373 -16.385 1.00 97.44 106 THR A C 1
ATOM 876 O O . THR A 1 106 ? -2.621 5.704 -16.007 1.00 97.44 106 THR A O 1
ATOM 879 N N . ARG A 1 107 ? -1.202 6.302 -17.642 1.00 97.06 107 ARG A N 1
ATOM 880 C CA . ARG A 1 107 ? -1.821 5.440 -18.664 1.00 97.06 107 ARG A CA 1
ATOM 881 C C . ARG A 1 107 ? -1.741 3.959 -18.290 1.00 97.06 107 ARG A C 1
ATOM 883 O O . ARG A 1 107 ? -2.726 3.244 -18.445 1.00 97.06 107 ARG A O 1
ATOM 890 N N . LEU A 1 108 ? -0.606 3.496 -17.763 1.00 97.88 108 LEU A N 1
ATOM 891 C CA . LEU A 1 108 ? -0.480 2.117 -17.276 1.00 97.88 108 LEU A CA 1
ATOM 892 C C . LEU A 1 108 ? -1.373 1.842 -16.055 1.00 97.88 108 LEU A C 1
ATOM 894 O O . LEU A 1 108 ? -1.966 0.771 -15.955 1.00 97.88 108 LEU A O 1
ATOM 898 N N . ALA A 1 109 ? -1.518 2.808 -15.150 1.00 98.00 109 ALA A N 1
ATOM 899 C CA . ALA A 1 109 ? -2.422 2.695 -14.011 1.00 98.00 109 ALA A CA 1
ATOM 900 C C . ALA A 1 109 ? -3.899 2.657 -14.446 1.00 98.00 109 ALA A C 1
ATOM 902 O O . ALA A 1 109 ? -4.693 1.914 -13.872 1.00 98.00 109 ALA A O 1
ATOM 903 N N . ASP A 1 110 ? -4.280 3.408 -15.484 1.00 97.19 110 ASP A N 1
ATOM 904 C CA . ASP A 1 110 ? -5.625 3.351 -16.075 1.00 97.19 110 ASP A CA 1
ATOM 905 C C . ASP A 1 110 ? -5.906 2.000 -16.755 1.00 97.19 110 ASP A C 1
ATOM 907 O O . ASP A 1 110 ? -7.043 1.525 -16.735 1.00 97.19 110 ASP A O 1
ATOM 911 N N . LEU A 1 111 ? -4.861 1.337 -17.263 1.00 96.12 111 LEU A N 1
ATOM 912 C CA . LEU A 1 111 ? -4.887 -0.056 -17.725 1.00 96.12 111 LEU A CA 1
ATOM 913 C C . LEU A 1 111 ? -4.806 -1.087 -16.579 1.00 96.12 111 LEU A C 1
ATOM 915 O O . LEU A 1 111 ? -4.763 -2.284 -16.841 1.00 96.12 111 LEU A O 1
ATOM 919 N N . GLN A 1 112 ? -4.838 -0.641 -15.319 1.00 96.81 112 GLN A N 1
ATOM 920 C CA . GLN A 1 112 ? -4.829 -1.470 -14.106 1.00 96.81 112 GLN A CA 1
ATOM 921 C C . GLN A 1 112 ? -3.523 -2.236 -13.851 1.00 96.81 112 GLN A C 1
ATOM 923 O O . GLN A 1 112 ? -3.524 -3.201 -13.087 1.00 96.81 112 GLN A O 1
ATOM 928 N N . TYR A 1 113 ? -2.390 -1.803 -14.417 1.00 97.19 113 TYR A N 1
ATOM 929 C CA . TYR A 1 113 ? -1.102 -2.400 -14.057 1.00 97.19 113 TYR A CA 1
ATOM 930 C C . TYR A 1 113 ? -0.746 -2.052 -12.595 1.00 97.19 113 TYR A C 1
ATOM 932 O O . TYR A 1 113 ? -0.728 -0.863 -12.241 1.00 97.19 113 TYR A O 1
ATOM 940 N N . PRO A 1 114 ? -0.471 -3.043 -11.721 1.00 96.56 114 PRO A N 1
ATOM 941 C CA . PRO A 1 114 ? -0.399 -2.810 -10.275 1.00 96.56 114 PRO A CA 1
ATOM 942 C C . PRO A 1 114 ? 0.716 -1.871 -9.826 1.00 96.56 114 PRO A C 1
ATOM 944 O O . PRO A 1 114 ? 0.456 -0.948 -9.056 1.00 96.56 114 PRO A O 1
ATOM 947 N N . LEU A 1 115 ? 1.940 -2.058 -10.334 1.00 97.06 115 LEU A N 1
ATOM 948 C CA . LEU A 1 115 ? 3.079 -1.202 -9.989 1.00 97.06 115 LEU A CA 1
ATOM 949 C C . LEU A 1 115 ? 2.817 0.253 -10.394 1.00 97.06 115 LEU A C 1
ATOM 951 O O . LEU A 1 115 ? 3.009 1.173 -9.601 1.00 97.06 115 LEU A O 1
ATOM 955 N N . ALA A 1 116 ? 2.296 0.468 -11.603 1.00 98.12 116 ALA A N 1
ATOM 956 C CA . ALA A 1 116 ? 1.922 1.799 -12.060 1.00 98.12 116 ALA A CA 1
ATOM 957 C C . ALA A 1 116 ? 0.846 2.423 -11.158 1.00 98.12 116 ALA A C 1
ATOM 959 O O . ALA A 1 116 ? 0.965 3.576 -10.743 1.00 98.12 116 ALA A O 1
ATOM 960 N N . SER A 1 117 ? -0.170 1.640 -10.792 1.00 98.19 117 SER A N 1
ATOM 961 C CA . SER A 1 117 ? -1.244 2.077 -9.896 1.00 98.19 117 SER A CA 1
ATOM 962 C C . SER A 1 117 ? -0.711 2.470 -8.514 1.00 98.19 117 SER A C 1
ATOM 964 O O . SER A 1 117 ? -1.064 3.532 -7.998 1.00 98.19 117 SER A O 1
ATOM 966 N N . ARG A 1 118 ? 0.210 1.680 -7.947 1.00 97.06 118 ARG A N 1
ATOM 967 C CA . ARG A 1 118 ? 0.894 1.976 -6.679 1.00 97.06 118 ARG A CA 1
ATOM 968 C C . ARG A 1 118 ? 1.662 3.299 -6.741 1.00 97.06 118 ARG A C 1
ATOM 970 O O . ARG A 1 118 ? 1.566 4.095 -5.805 1.00 97.06 118 ARG A O 1
ATOM 977 N N . LEU A 1 119 ? 2.406 3.535 -7.823 1.00 96.88 119 LEU A N 1
ATOM 978 C CA . LEU A 1 119 ? 3.206 4.749 -8.017 1.00 96.88 119 LEU A CA 1
ATOM 979 C C . LEU A 1 119 ? 2.328 5.997 -8.173 1.00 96.88 119 LEU A C 1
ATOM 981 O O . LEU A 1 119 ? 2.596 7.021 -7.542 1.00 96.88 119 LEU A O 1
ATOM 985 N N . VAL A 1 120 ? 1.249 5.909 -8.958 1.00 97.56 120 VAL A N 1
ATOM 986 C CA . VAL A 1 120 ? 0.304 7.024 -9.136 1.00 97.56 120 VAL A CA 1
ATOM 987 C C . VAL A 1 120 ? -0.426 7.335 -7.828 1.00 97.56 120 VAL A C 1
ATOM 989 O O . VAL A 1 120 ? -0.544 8.505 -7.467 1.00 97.56 120 VAL A O 1
ATOM 992 N N . ALA A 1 121 ? -0.869 6.313 -7.088 1.00 96.62 121 ALA A N 1
ATOM 993 C CA . ALA A 1 121 ? -1.483 6.486 -5.773 1.00 96.62 121 ALA A CA 1
ATOM 994 C C . ALA A 1 121 ? -0.548 7.230 -4.799 1.00 96.62 121 ALA A C 1
ATOM 996 O O . ALA A 1 121 ? -0.952 8.231 -4.210 1.00 96.62 121 ALA A O 1
ATOM 997 N N . ASN A 1 122 ? 0.725 6.826 -4.704 1.00 93.00 122 ASN A N 1
ATOM 998 C CA . ASN A 1 122 ? 1.717 7.515 -3.866 1.00 93.00 122 ASN A CA 1
ATOM 999 C C . ASN A 1 122 ? 1.868 9.000 -4.211 1.00 93.00 122 ASN A C 1
ATOM 1001 O O . ASN A 1 122 ? 1.924 9.837 -3.314 1.00 93.00 122 ASN A O 1
ATOM 1005 N N . GLY A 1 123 ? 1.923 9.337 -5.502 1.00 92.50 123 GLY A N 1
ATOM 1006 C CA . GLY A 1 123 ? 2.050 10.730 -5.933 1.00 92.50 123 GLY A CA 1
ATOM 1007 C C . GLY A 1 123 ? 0.838 11.589 -5.555 1.00 92.50 123 GLY A C 1
ATOM 1008 O O . GLY A 1 123 ? 0.992 12.767 -5.242 1.00 92.50 123 GLY A O 1
ATOM 1009 N N . LEU A 1 124 ? -0.366 11.007 -5.551 1.00 93.75 124 LEU A N 1
ATOM 1010 C CA . LEU A 1 124 ? -1.604 11.713 -5.208 1.00 93.75 124 LEU A CA 1
ATOM 1011 C C . LEU A 1 124 ? -1.739 11.999 -3.711 1.00 93.75 124 LEU A C 1
ATOM 1013 O O . LEU A 1 124 ? -2.337 13.013 -3.355 1.00 93.75 124 LEU A O 1
ATOM 1017 N N . LEU A 1 125 ? -1.192 11.145 -2.843 1.00 86.12 125 LEU A N 1
ATOM 1018 C CA . LEU A 1 125 ? -1.298 11.302 -1.390 1.00 86.12 125 LEU A CA 1
ATOM 1019 C C . LEU A 1 125 ? -0.715 12.645 -0.912 1.00 86.12 125 LEU A C 1
ATOM 1021 O O . LEU A 1 125 ? -1.317 13.345 -0.103 1.00 86.12 125 LEU A O 1
ATOM 1025 N N . TRP A 1 126 ? 0.400 13.069 -1.505 1.00 82.94 126 TRP A N 1
ATOM 1026 C CA . TRP A 1 126 ? 1.068 14.329 -1.166 1.00 82.94 126 TRP A CA 1
ATOM 1027 C C . TRP A 1 126 ? 0.359 15.583 -1.700 1.00 82.94 126 TRP A C 1
ATOM 1029 O O . TRP A 1 126 ? 0.748 16.698 -1.361 1.00 82.94 126 TRP A O 1
ATOM 1039 N N . SER A 1 127 ? -0.712 15.430 -2.490 1.00 85.44 127 SER A N 1
ATOM 1040 C CA . SER A 1 127 ? -1.502 16.570 -2.983 1.00 85.44 127 SER A CA 1
ATOM 1041 C C . SER A 1 127 ? -2.341 17.261 -1.905 1.00 85.44 127 SER A C 1
ATOM 1043 O O . SER A 1 127 ? -2.805 18.377 -2.129 1.00 85.44 127 SER A O 1
ATOM 1045 N N . ALA A 1 128 ? -2.516 16.628 -0.740 1.00 83.56 128 ALA A N 1
ATOM 1046 C CA . ALA A 1 128 ? -3.129 17.248 0.432 1.00 83.56 128 ALA A CA 1
ATOM 1047 C C . ALA A 1 128 ? -2.363 18.513 0.864 1.00 83.56 128 ALA A C 1
ATOM 1049 O O . ALA A 1 128 ? -2.961 19.526 1.226 1.00 83.56 128 ALA A O 1
ATOM 1050 N N . GLY A 1 129 ? -1.028 18.482 0.797 1.00 84.88 129 GLY A N 1
ATOM 1051 C CA . GLY A 1 129 ? -0.184 19.502 1.417 1.00 84.88 129 GLY A CA 1
ATOM 1052 C C . GLY A 1 129 ? -0.408 19.610 2.932 1.00 84.88 129 GLY A C 1
ATOM 1053 O O . GLY A 1 129 ? -1.157 18.840 3.538 1.00 84.88 129 GLY A O 1
ATOM 1054 N N . GLU A 1 130 ? 0.230 20.599 3.552 1.00 85.88 130 GLU A N 1
ATOM 1055 C CA . GLU A 1 130 ? 0.150 20.815 4.998 1.00 85.88 130 GLU A CA 1
ATOM 1056 C C . GLU A 1 130 ? 0.021 22.304 5.326 1.00 85.88 130 GLU A C 1
ATOM 1058 O O . GLU A 1 130 ? 0.605 23.158 4.656 1.00 85.88 130 GLU A O 1
ATOM 1063 N N . THR A 1 131 ? -0.746 22.615 6.371 1.00 87.50 131 THR A N 1
ATOM 1064 C CA . THR A 1 131 ? -0.748 23.934 7.009 1.00 87.50 131 THR A CA 1
ATOM 1065 C C . THR A 1 131 ? -0.021 23.827 8.341 1.00 87.50 131 THR A C 1
ATOM 1067 O O . THR A 1 131 ? -0.509 23.210 9.292 1.00 87.50 131 THR A O 1
ATOM 1070 N N . GLY A 1 132 ? 1.173 24.415 8.416 1.00 87.06 132 GLY A N 1
ATOM 1071 C CA . GLY A 1 132 ? 2.087 24.126 9.519 1.00 87.06 132 GLY A CA 1
ATOM 1072 C C . GLY A 1 132 ? 2.473 22.648 9.475 1.00 87.06 132 GLY A C 1
ATOM 1073 O O . GLY A 1 132 ? 3.060 22.219 8.494 1.00 87.06 132 GLY A O 1
ATOM 1074 N N . SER A 1 133 ? 2.114 21.881 10.506 1.00 87.31 133 SER A N 1
ATOM 1075 C CA . SER A 1 133 ? 2.292 20.421 10.529 1.00 87.31 133 SER A CA 1
ATOM 1076 C C . SER A 1 133 ? 0.992 19.637 10.350 1.00 87.31 133 SER A C 1
ATOM 1078 O O . SER A 1 133 ? 0.993 18.433 10.561 1.00 87.31 133 SER A O 1
ATOM 1080 N N . THR A 1 134 ? -0.141 20.294 10.083 1.00 91.06 134 THR A N 1
ATOM 1081 C CA . THR A 1 134 ? -1.448 19.625 9.953 1.00 91.06 134 THR A CA 1
ATOM 1082 C C . THR A 1 134 ? -1.722 19.298 8.492 1.00 91.06 134 THR A C 1
ATOM 1084 O O . THR A 1 134 ? -1.613 20.183 7.643 1.00 91.06 134 THR A O 1
ATOM 1087 N N . PHE A 1 135 ? -2.119 18.061 8.199 1.00 92.25 135 PHE A N 1
ATOM 1088 C CA . PHE A 1 135 ? -2.497 17.656 6.847 1.00 92.25 135 PHE A CA 1
ATOM 1089 C C . PHE A 1 135 ? -3.804 18.324 6.419 1.00 92.25 135 PHE A C 1
ATOM 1091 O O . PHE A 1 135 ? -4.796 18.286 7.152 1.00 92.25 135 PHE A O 1
ATOM 1098 N N . ASN A 1 136 ? -3.836 18.901 5.215 1.00 93.44 136 ASN A N 1
ATOM 1099 C CA . ASN A 1 136 ? -5.095 19.414 4.672 1.00 93.44 136 ASN A CA 1
ATOM 1100 C C . ASN A 1 136 ? -5.926 18.272 4.047 1.00 93.44 136 ASN A C 1
ATOM 1102 O O . ASN A 1 136 ? -5.406 17.189 3.771 1.00 93.44 136 ASN A O 1
ATOM 1106 N N . PRO A 1 137 ? -7.227 18.485 3.787 1.00 93.81 137 PRO A N 1
ATOM 1107 C CA . PRO A 1 137 ? -8.027 17.545 3.009 1.00 93.81 137 PRO A CA 1
ATOM 1108 C C . PRO A 1 137 ? -7.513 17.374 1.574 1.00 93.81 137 PRO A C 1
ATOM 1110 O O . PRO A 1 137 ? -7.117 18.342 0.922 1.00 93.81 137 PRO A O 1
ATOM 1113 N N . LEU A 1 138 ? -7.607 16.156 1.044 1.00 94.38 138 LEU A N 1
ATOM 1114 C CA . LEU A 1 138 ? -7.383 15.880 -0.371 1.00 94.38 138 LEU A CA 1
ATOM 1115 C C . LEU A 1 138 ? -8.494 16.509 -1.220 1.00 94.38 138 LEU A C 1
ATOM 1117 O O . LEU A 1 138 ? -9.680 16.433 -0.888 1.00 94.38 138 LEU A O 1
ATOM 1121 N N . ALA A 1 139 ? -8.125 17.054 -2.382 1.00 94.62 139 ALA A N 1
ATOM 1122 C CA . ALA A 1 139 ? -9.108 17.448 -3.384 1.00 94.62 139 ALA A CA 1
ATOM 1123 C C . ALA A 1 139 ? -9.964 16.236 -3.795 1.00 94.62 139 ALA A C 1
ATOM 1125 O O . ALA A 1 139 ? -9.442 15.134 -3.990 1.00 94.62 139 ALA A O 1
ATOM 1126 N N . GLN A 1 140 ? -11.273 16.439 -3.979 1.00 93.00 140 GLN A N 1
ATOM 1127 C CA . GLN A 1 140 ? -12.231 15.347 -4.198 1.00 93.00 140 GLN A CA 1
ATOM 1128 C C . GLN A 1 140 ? -11.823 14.410 -5.350 1.00 93.00 140 GLN A C 1
ATOM 1130 O O . GLN A 1 140 ? -11.859 13.188 -5.201 1.00 93.00 140 GLN A O 1
ATOM 1135 N N . GLU A 1 141 ? -11.393 14.967 -6.484 1.00 94.69 141 GLU A N 1
ATOM 1136 C CA . GLU A 1 141 ? -10.966 14.178 -7.646 1.00 94.69 141 GLU A CA 1
ATOM 1137 C C . GLU A 1 141 ? -9.629 13.458 -7.421 1.00 94.69 141 GLU A C 1
ATOM 1139 O O . GLU A 1 141 ? -9.469 12.310 -7.842 1.00 94.69 141 GLU A O 1
ATOM 1144 N N . ALA A 1 142 ? -8.687 14.076 -6.701 1.00 95.50 142 ALA A N 1
ATOM 1145 C CA . ALA A 1 142 ? -7.430 13.427 -6.327 1.00 95.50 142 ALA A CA 1
ATOM 1146 C C . ALA A 1 142 ? -7.691 12.226 -5.410 1.00 95.50 142 ALA A C 1
ATOM 1148 O O . ALA A 1 142 ? -7.165 11.141 -5.650 1.00 95.50 142 ALA A O 1
ATOM 1149 N N . ARG A 1 143 ? -8.588 12.384 -4.432 1.00 96.31 143 ARG A N 1
ATOM 1150 C CA . ARG A 1 143 ? -8.990 11.320 -3.510 1.00 96.31 143 ARG A CA 1
ATOM 1151 C C . ARG A 1 143 ? -9.691 10.156 -4.217 1.00 96.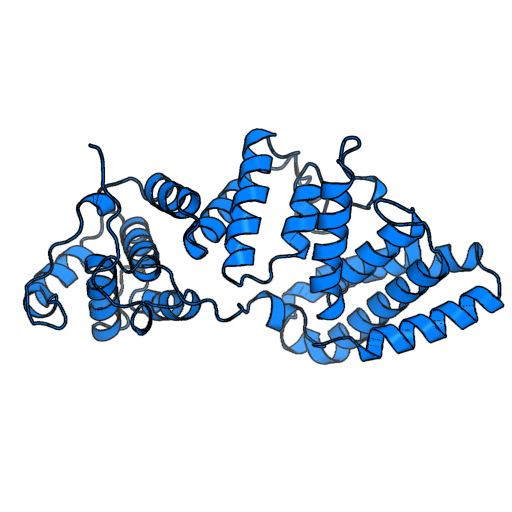31 143 ARG A C 1
ATOM 1153 O O . ARG A 1 143 ? -9.345 9.003 -3.976 1.00 96.31 143 ARG A O 1
ATOM 1160 N N . LYS A 1 144 ? -10.625 10.428 -5.139 1.00 96.50 144 LYS A N 1
ATOM 1161 C CA . LYS A 1 144 ? -11.269 9.373 -5.951 1.00 96.50 144 LYS A CA 1
ATOM 1162 C C . LYS A 1 144 ? -10.243 8.564 -6.745 1.00 96.50 144 LYS A C 1
ATOM 1164 O O . LYS A 1 144 ? -10.322 7.337 -6.793 1.00 96.50 144 LYS A O 1
ATOM 1169 N N . ARG A 1 145 ? -9.273 9.247 -7.364 1.00 97.62 145 ARG A N 1
ATOM 1170 C CA . ARG A 1 145 ? -8.180 8.598 -8.101 1.00 97.62 145 ARG A CA 1
ATOM 1171 C C . ARG A 1 145 ? -7.274 7.794 -7.172 1.00 97.62 145 ARG A C 1
ATOM 1173 O O . ARG A 1 145 ? -6.957 6.659 -7.510 1.00 97.62 145 ARG A O 1
ATOM 1180 N N . LEU A 1 146 ? -6.921 8.344 -6.009 1.00 97.88 146 LEU A N 1
ATOM 1181 C CA . LEU A 1 146 ? -6.118 7.676 -4.985 1.00 97.88 146 LEU A CA 1
ATOM 1182 C C . LEU A 1 146 ? -6.758 6.344 -4.581 1.00 97.88 146 LEU A C 1
ATOM 1184 O O . LEU A 1 146 ? -6.141 5.301 -4.752 1.00 97.88 146 LEU A O 1
ATOM 1188 N N . ILE A 1 147 ? -8.027 6.358 -4.163 1.00 98.25 147 ILE A N 1
ATOM 1189 C CA . ILE A 1 147 ? -8.771 5.144 -3.789 1.00 98.25 147 ILE A CA 1
ATOM 1190 C C . ILE A 1 147 ? -8.806 4.141 -4.951 1.00 98.25 147 ILE A C 1
ATOM 1192 O O . ILE A 1 147 ? -8.539 2.954 -4.763 1.00 98.25 147 ILE A O 1
ATOM 1196 N N . ARG A 1 148 ? -9.099 4.604 -6.174 1.00 98.38 148 ARG A N 1
ATOM 1197 C CA . ARG A 1 148 ? -9.170 3.743 -7.364 1.00 98.38 148 ARG A CA 1
ATOM 1198 C C . ARG A 1 148 ? -7.850 3.025 -7.645 1.00 98.38 148 ARG A C 1
ATOM 1200 O O . ARG A 1 148 ? -7.856 1.810 -7.820 1.00 98.38 148 ARG A O 1
ATOM 1207 N N . TYR A 1 149 ? -6.737 3.752 -7.696 1.00 98.62 149 TYR A N 1
ATOM 1208 C CA . TYR A 1 149 ? -5.439 3.149 -7.997 1.00 98.62 149 TYR A CA 1
ATOM 1209 C C . TYR A 1 149 ? -4.913 2.301 -6.834 1.00 98.62 149 TYR A C 1
ATOM 1211 O O . TYR A 1 149 ? -4.302 1.263 -7.076 1.00 98.62 149 TYR A O 1
ATOM 1219 N N . THR A 1 150 ? -5.224 2.653 -5.584 1.00 98.56 150 THR A N 1
ATOM 1220 C CA . THR A 1 150 ? -4.929 1.797 -4.426 1.00 98.56 150 THR A CA 1
ATOM 1221 C C . THR A 1 150 ? -5.654 0.454 -4.526 1.00 98.56 150 THR A C 1
ATOM 1223 O O . THR A 1 150 ? -5.036 -0.585 -4.314 1.00 98.56 150 THR A O 1
ATOM 1226 N N . ARG A 1 151 ? -6.925 0.430 -4.957 1.00 98.44 151 ARG A N 1
ATOM 1227 C CA . ARG A 1 151 ? -7.646 -0.830 -5.225 1.00 98.44 151 ARG A CA 1
ATOM 1228 C C . ARG A 1 151 ? -6.985 -1.659 -6.331 1.00 98.44 151 ARG A C 1
ATOM 1230 O O . ARG A 1 151 ? -6.936 -2.879 -6.218 1.00 98.44 151 ARG A O 1
ATOM 1237 N N . TYR A 1 152 ? -6.484 -1.032 -7.397 1.00 98.06 152 TYR A N 1
ATOM 1238 C CA . TYR A 1 152 ? -5.767 -1.748 -8.464 1.00 98.06 152 TYR A CA 1
ATOM 1239 C C . TYR A 1 152 ? -4.428 -2.313 -7.984 1.00 98.06 152 TYR A C 1
ATOM 1241 O O . TYR A 1 152 ? -4.090 -3.441 -8.328 1.00 98.06 152 TYR A O 1
ATOM 1249 N N . ALA A 1 153 ? -3.702 -1.570 -7.146 1.00 97.94 153 ALA A N 1
ATOM 1250 C CA . ALA A 1 153 ? -2.494 -2.068 -6.503 1.00 97.94 153 ALA A CA 1
ATOM 1251 C C . ALA A 1 153 ? -2.807 -3.279 -5.604 1.00 97.94 153 ALA A C 1
ATOM 1253 O O . ALA A 1 153 ? -2.198 -4.329 -5.774 1.00 97.94 153 ALA A O 1
ATOM 1254 N N . ILE A 1 154 ? -3.813 -3.194 -4.730 1.00 97.69 154 ILE A N 1
ATOM 1255 C CA . ILE A 1 154 ? -4.220 -4.319 -3.870 1.00 97.69 154 ILE A CA 1
ATOM 1256 C C . ILE A 1 154 ? -4.605 -5.555 -4.698 1.00 97.69 154 ILE A C 1
ATOM 1258 O O . ILE A 1 154 ? -4.173 -6.658 -4.390 1.00 97.69 154 ILE A O 1
ATOM 1262 N N . LYS A 1 155 ? -5.339 -5.388 -5.808 1.00 95.12 155 LYS A N 1
ATOM 1263 C CA . LYS A 1 155 ? -5.642 -6.501 -6.733 1.00 95.12 155 LYS A CA 1
ATOM 1264 C C . LYS A 1 155 ? -4.397 -7.150 -7.346 1.00 95.12 155 LYS A C 1
ATOM 1266 O O . LYS A 1 155 ? -4.465 -8.301 -7.760 1.00 95.12 155 LYS A O 1
ATOM 1271 N N . GLY A 1 156 ? -3.296 -6.411 -7.439 1.00 93.56 156 GLY A N 1
ATOM 1272 C CA . GLY A 1 156 ? -1.997 -6.915 -7.870 1.00 93.56 156 GLY A CA 1
ATOM 1273 C C . GLY A 1 156 ? -1.101 -7.420 -6.744 1.00 93.56 156 GLY A C 1
ATOM 1274 O O . GLY A 1 156 ? 0.085 -7.607 -6.990 1.00 93.56 156 GLY A O 1
ATOM 1275 N N . GLY A 1 157 ? -1.647 -7.596 -5.539 1.00 94.88 157 GLY A N 1
ATOM 1276 C CA . GLY A 1 157 ? -0.980 -8.235 -4.409 1.00 94.88 157 GLY A CA 1
ATOM 1277 C C . GLY A 1 157 ? -0.374 -7.290 -3.377 1.00 94.88 157 GLY A C 1
ATOM 1278 O O . GLY A 1 157 ? 0.250 -7.763 -2.443 1.00 94.88 157 GLY A O 1
ATOM 1279 N N . TYR A 1 158 ? -0.527 -5.966 -3.493 1.00 97.00 158 TYR A N 1
ATOM 1280 C CA . TYR A 1 158 ? 0.012 -5.049 -2.478 1.00 97.00 158 TYR A CA 1
ATOM 1281 C C . TYR A 1 158 ? -0.778 -5.096 -1.159 1.00 97.00 158 TYR A C 1
ATOM 1283 O O . TYR A 1 158 ? -1.986 -4.860 -1.159 1.00 97.00 158 TYR A O 1
ATOM 1291 N N . HIS A 1 159 ? -0.084 -5.224 -0.025 1.00 96.75 159 HIS A N 1
ATOM 1292 C CA . HIS A 1 159 ? -0.673 -5.299 1.322 1.00 96.75 159 HIS A CA 1
ATOM 1293 C C . HIS A 1 159 ? -1.016 -3.934 1.960 1.00 96.75 159 HIS A C 1
ATOM 1295 O O . HIS A 1 159 ? -0.920 -3.730 3.166 1.00 96.75 159 HIS A O 1
ATOM 1301 N N . ILE A 1 160 ? -1.480 -2.970 1.163 1.00 96.75 160 ILE A N 1
ATOM 1302 C CA . ILE A 1 160 ? -1.738 -1.578 1.591 1.00 96.75 160 ILE A CA 1
ATOM 1303 C C . ILE A 1 160 ? -3.188 -1.337 2.056 1.00 96.75 160 ILE A C 1
ATOM 1305 O O . ILE A 1 160 ? -3.796 -0.306 1.761 1.00 96.75 160 ILE A O 1
ATOM 1309 N N . HIS A 1 161 ? -3.773 -2.304 2.767 1.00 98.12 161 HIS A N 1
ATOM 1310 C CA . HIS A 1 161 ? -5.200 -2.303 3.113 1.00 98.12 161 HIS A CA 1
ATOM 1311 C C . HIS A 1 161 ? -5.581 -1.205 4.116 1.00 98.12 161 HIS A C 1
ATOM 1313 O O . HIS A 1 161 ? -6.534 -0.467 3.864 1.00 98.12 161 HIS A O 1
ATOM 1319 N N . SER A 1 162 ? -4.824 -1.025 5.205 1.00 97.81 162 SER A N 1
ATOM 1320 C CA . SER A 1 162 ? -5.062 0.079 6.153 1.00 97.81 162 SER A CA 1
ATOM 1321 C C . SER A 1 162 ? -5.037 1.444 5.464 1.00 97.81 162 SER A C 1
ATOM 1323 O O . SER A 1 162 ? -5.897 2.281 5.724 1.00 97.81 162 SER A O 1
ATOM 1325 N N . TYR A 1 163 ? -4.124 1.644 4.510 1.00 97.44 163 TYR A N 1
ATOM 1326 C CA . TYR A 1 163 ? -4.074 2.875 3.728 1.00 97.44 163 TYR A CA 1
ATOM 1327 C C . TYR A 1 163 ? -5.334 3.080 2.883 1.00 97.44 163 TYR A C 1
ATOM 1329 O O . TYR A 1 163 ? -5.875 4.180 2.860 1.00 97.44 163 TYR A O 1
ATOM 1337 N N . LEU A 1 164 ? -5.849 2.032 2.226 1.00 98.62 164 LEU A N 1
ATOM 1338 C CA . LEU A 1 164 ? -7.131 2.116 1.518 1.00 98.62 164 LEU A CA 1
ATOM 1339 C C . LEU A 1 164 ? -8.254 2.568 2.462 1.00 98.62 164 LEU A C 1
ATOM 1341 O O . LEU A 1 164 ? -9.029 3.455 2.099 1.00 98.62 164 LEU A O 1
ATOM 1345 N N . ALA A 1 165 ? -8.320 1.993 3.664 1.00 98.44 165 ALA A N 1
ATOM 1346 C CA . ALA A 1 165 ? -9.314 2.371 4.659 1.00 98.44 165 ALA A CA 1
ATOM 1347 C C . ALA A 1 165 ? -9.173 3.842 5.082 1.00 98.44 165 ALA A C 1
ATOM 1349 O O . ALA A 1 165 ? -10.183 4.542 5.133 1.00 98.44 165 ALA A O 1
ATOM 1350 N N . ASP A 1 166 ? -7.950 4.335 5.296 1.00 97.94 166 ASP A N 1
ATOM 1351 C CA . ASP A 1 166 ? -7.677 5.738 5.636 1.00 97.94 166 ASP A CA 1
ATOM 1352 C C . ASP A 1 166 ? -8.078 6.688 4.505 1.00 97.94 166 ASP A C 1
ATOM 1354 O O . ASP A 1 166 ? -8.725 7.710 4.747 1.00 97.94 166 ASP A O 1
ATOM 1358 N N . TYR A 1 167 ? -7.751 6.330 3.258 1.00 97.69 167 TYR A N 1
ATOM 1359 C CA . TYR A 1 167 ? -8.148 7.085 2.070 1.00 97.69 167 TYR A CA 1
ATOM 1360 C C . TYR A 1 167 ? -9.667 7.176 1.968 1.00 97.69 167 TYR A C 1
ATOM 1362 O O . TYR A 1 167 ? -10.188 8.210 1.549 1.00 97.69 167 TYR A O 1
ATOM 1370 N N . ILE A 1 168 ? -10.385 6.124 2.370 1.00 98.06 168 ILE A N 1
ATOM 1371 C CA . ILE A 1 168 ? -11.846 6.094 2.407 1.00 98.06 168 ILE A CA 1
ATOM 1372 C C . ILE A 1 168 ? -12.401 6.900 3.591 1.00 98.06 168 ILE A C 1
ATOM 1374 O O . ILE A 1 168 ? -13.356 7.644 3.407 1.00 98.06 168 ILE A O 1
ATOM 1378 N N . LEU A 1 169 ? -11.824 6.814 4.784 1.00 98.00 169 LEU A N 1
ATOM 1379 C CA . LEU A 1 169 ? -12.434 7.391 5.984 1.00 98.00 169 LEU A CA 1
ATOM 1380 C C . LEU A 1 169 ? -12.119 8.870 6.178 1.00 98.00 169 LEU A C 1
ATOM 1382 O O . LEU A 1 169 ? -13.011 9.644 6.534 1.00 98.00 169 LEU A O 1
ATOM 1386 N N . PHE A 1 170 ? -10.865 9.268 5.970 1.00 96.81 170 PHE A N 1
ATOM 1387 C CA . PHE A 1 170 ? -10.373 10.560 6.435 1.00 96.81 170 PHE A CA 1
ATOM 1388 C C . PHE A 1 170 ? -10.224 11.563 5.286 1.00 96.81 170 PHE A C 1
ATOM 1390 O O . PHE A 1 170 ? -9.728 11.202 4.216 1.00 96.81 170 PHE A O 1
ATOM 1397 N N . PRO A 1 171 ? -10.586 12.846 5.493 1.00 93.81 171 PRO A N 1
ATOM 1398 C CA . PRO A 1 171 ? -10.459 13.870 4.456 1.00 93.81 171 PRO A CA 1
ATOM 1399 C C . PRO A 1 171 ? -9.037 14.013 3.903 1.00 93.81 171 PRO A C 1
ATOM 1401 O O . PRO A 1 171 ? -8.863 14.222 2.705 1.00 93.81 171 PRO A O 1
ATOM 1404 N N . SER A 1 172 ? -8.020 13.893 4.761 1.00 93.00 172 SER A N 1
ATOM 1405 C CA . SER A 1 172 ? -6.608 13.969 4.370 1.00 93.00 172 SER A CA 1
ATOM 1406 C C . SER A 1 172 ? -6.072 12.659 3.779 1.00 93.00 172 SER A C 1
ATOM 1408 O O . SER A 1 172 ? -5.026 12.662 3.142 1.00 93.00 172 SER A O 1
ATOM 1410 N N . GLY A 1 173 ? -6.778 11.541 3.976 1.00 94.62 173 GLY A N 1
ATOM 1411 C CA . GLY A 1 173 ? -6.312 10.205 3.609 1.00 94.62 173 GLY A CA 1
ATOM 1412 C C . GLY A 1 173 ? -5.191 9.652 4.496 1.00 94.62 173 GLY A C 1
ATOM 1413 O O . GLY A 1 173 ? -4.579 8.654 4.135 1.00 94.62 173 GLY A O 1
ATOM 1414 N N . PHE A 1 174 ? -4.900 10.274 5.640 1.00 94.75 174 PHE A N 1
ATOM 1415 C CA . PHE A 1 174 ? -3.855 9.811 6.554 1.00 94.75 174 PHE A CA 1
ATOM 1416 C C . PHE A 1 174 ? -4.434 9.281 7.866 1.00 94.75 174 PHE A C 1
ATOM 1418 O O . PHE A 1 174 ? -5.421 9.805 8.388 1.00 94.75 174 PHE A O 1
ATOM 1425 N N . ALA A 1 175 ? -3.745 8.304 8.455 1.00 94.50 175 ALA A N 1
ATOM 1426 C CA . ALA A 1 175 ? -4.008 7.833 9.810 1.00 94.50 175 ALA A CA 1
ATOM 1427 C C . ALA A 1 175 ? -3.895 8.946 10.864 1.00 94.50 175 ALA A C 1
ATOM 1429 O O . ALA A 1 175 ? -4.669 8.973 11.824 1.00 94.50 175 ALA A O 1
ATOM 1430 N N . TYR A 1 176 ? -2.947 9.866 10.675 1.00 94.69 176 TYR A N 1
ATOM 1431 C CA . TYR A 1 176 ? -2.638 10.965 11.587 1.00 94.69 176 TYR A CA 1
ATOM 1432 C C . TYR A 1 176 ? -3.140 12.305 11.041 1.00 94.69 176 TYR A C 1
ATOM 1434 O O . TYR A 1 176 ? -3.254 12.508 9.833 1.00 94.69 176 TYR A O 1
ATOM 1442 N N . LYS A 1 177 ? -3.434 13.235 11.950 1.00 92.62 177 LYS A N 1
ATOM 1443 C CA . LYS A 1 177 ? -3.801 14.626 11.643 1.00 92.62 177 LYS A CA 1
ATOM 1444 C C . LYS A 1 177 ? -2.589 15.468 11.284 1.00 92.62 177 LYS A C 1
ATOM 1446 O O . LYS A 1 177 ? -2.721 16.438 10.542 1.00 92.62 177 LYS A O 1
ATOM 1451 N N . ASP A 1 178 ? -1.433 15.112 11.832 1.00 91.81 178 ASP A N 1
ATOM 1452 C CA . ASP A 1 178 ? -0.202 15.870 11.691 1.00 91.81 178 ASP A CA 1
ATOM 1453 C C . ASP A 1 178 ? 0.958 15.024 11.164 1.00 91.81 178 ASP A C 1
ATOM 1455 O O . ASP A 1 178 ? 1.056 13.829 11.447 1.00 91.81 178 ASP A O 1
ATOM 1459 N N . SER A 1 179 ? 1.873 15.673 10.449 1.00 88.44 179 SER A N 1
ATOM 1460 C CA . SER A 1 179 ? 3.040 15.044 9.824 1.00 88.44 179 SER A CA 1
ATOM 1461 C C . SER A 1 179 ? 4.105 14.566 10.803 1.00 88.44 179 SER A C 1
ATOM 1463 O O . SER A 1 179 ? 4.963 13.766 10.435 1.00 88.44 179 SER A O 1
ATOM 1465 N N . ASN A 1 180 ? 4.027 14.976 12.074 1.00 90.38 180 ASN A N 1
ATOM 1466 C CA . ASN A 1 180 ? 4.890 14.437 13.121 1.00 90.38 180 ASN A CA 1
ATOM 1467 C C . ASN A 1 180 ? 4.301 13.182 13.775 1.00 90.38 180 ASN A C 1
ATOM 1469 O O . ASN A 1 180 ? 4.907 12.681 14.717 1.00 90.38 180 ASN A O 1
ATOM 1473 N N . ASN A 1 181 ? 3.153 12.677 13.307 1.00 92.12 181 ASN A N 1
ATOM 1474 C CA . ASN A 1 181 ? 2.467 11.497 13.838 1.00 92.12 181 ASN A CA 1
ATOM 1475 C C . ASN A 1 181 ? 2.125 11.604 15.338 1.00 92.12 181 ASN A C 1
ATOM 1477 O O . ASN A 1 181 ? 2.171 10.607 16.057 1.00 92.12 181 ASN A O 1
ATOM 1481 N N . LYS A 1 182 ? 1.807 12.807 15.835 1.00 92.06 182 LYS A N 1
ATOM 1482 C CA . LYS A 1 182 ? 1.482 13.049 17.256 1.00 92.06 182 LYS A CA 1
ATOM 1483 C C . LYS A 1 182 ? 0.010 12.829 17.577 1.00 92.06 182 LYS A C 1
ATOM 1485 O O . LYS A 1 182 ? -0.332 12.538 18.718 1.00 92.06 182 LYS A O 1
ATOM 1490 N N . GLN A 1 183 ? -0.862 13.029 16.598 1.00 91.69 183 GLN A N 1
ATOM 1491 C CA . GLN A 1 183 ? -2.306 13.030 16.774 1.00 91.69 183 GLN A CA 1
ATOM 1492 C C . GLN A 1 183 ? -2.951 12.112 15.749 1.00 91.69 183 GLN A C 1
ATOM 1494 O O . GLN A 1 183 ? -2.925 12.380 14.549 1.00 91.69 183 GLN A O 1
ATOM 1499 N N . LEU A 1 184 ? -3.565 11.035 16.227 1.00 95.00 184 LEU A N 1
ATOM 1500 C CA . LEU A 1 184 ? -4.323 10.122 15.384 1.00 95.00 184 LEU A CA 1
ATOM 1501 C C . LEU A 1 184 ? -5.647 10.774 14.953 1.00 95.00 184 LEU A C 1
ATOM 1503 O O . LEU A 1 184 ? -6.289 11.487 15.731 1.00 95.00 184 LEU A O 1
ATOM 1507 N N . ASN A 1 185 ? -6.095 10.505 13.730 1.00 94.38 185 ASN A N 1
ATOM 1508 C CA . ASN A 1 185 ? -7.519 10.613 13.428 1.00 94.38 185 ASN A CA 1
ATOM 1509 C C . ASN A 1 185 ? -8.269 9.569 14.269 1.00 94.38 185 ASN A C 1
ATOM 1511 O O . ASN A 1 185 ? -7.829 8.429 14.357 1.00 94.38 185 ASN A O 1
ATOM 1515 N N . SER A 1 186 ? -9.378 9.919 14.909 1.00 92.88 186 SER A N 1
ATOM 1516 C CA . SER A 1 186 ? -10.303 8.920 15.463 1.00 92.88 186 SER A CA 1
ATOM 1517 C C . SER A 1 186 ? -11.360 8.569 14.423 1.00 92.88 186 SER A C 1
ATOM 1519 O O . SER A 1 186 ? -11.563 9.323 13.466 1.00 92.88 186 SER A O 1
ATOM 1521 N N . LEU A 1 187 ? -12.092 7.467 14.606 1.00 94.38 187 LEU A N 1
ATOM 1522 C CA . LEU A 1 187 ? -13.217 7.146 13.715 1.00 94.38 187 LEU A CA 1
ATOM 1523 C C . LEU A 1 187 ? -14.326 8.221 13.743 1.00 94.38 187 LEU A C 1
ATOM 1525 O O . LEU A 1 187 ? -15.087 8.371 12.786 1.00 94.38 187 LEU A O 1
ATOM 1529 N N . GLU A 1 188 ? -14.399 9.024 14.803 1.00 90.75 188 GLU A N 1
ATOM 1530 C CA . GLU A 1 188 ? -15.279 10.197 14.887 1.00 90.75 188 GLU A CA 1
ATOM 1531 C C . GLU A 1 188 ? -14.832 11.350 13.971 1.00 90.75 188 GLU A C 1
ATOM 1533 O O . GLU A 1 188 ? -15.630 12.227 13.670 1.00 90.75 188 GLU A O 1
ATOM 1538 N N . ASN A 1 189 ? -13.580 11.354 13.495 1.00 91.44 189 ASN A N 1
ATOM 1539 C CA . ASN A 1 189 ? -13.055 12.337 12.536 1.00 91.44 189 ASN A CA 1
ATOM 1540 C C . ASN A 1 189 ? -13.225 11.909 11.067 1.00 91.44 189 ASN A C 1
ATOM 1542 O O . ASN A 1 189 ? -12.687 12.564 10.171 1.00 91.44 189 ASN A O 1
ATOM 1546 N N . ARG A 1 190 ? -13.929 10.800 10.808 1.00 95.81 190 ARG A N 1
ATOM 1547 C CA . ARG A 1 190 ? -14.258 10.360 9.445 1.00 95.81 190 ARG A CA 1
ATOM 1548 C C . ARG A 1 190 ? -15.168 11.372 8.739 1.00 95.81 190 ARG A C 1
ATOM 1550 O O . ARG A 1 190 ? -15.816 12.190 9.382 1.00 95.81 190 ARG A O 1
ATOM 1557 N N . MET A 1 191 ? -15.271 11.274 7.419 1.00 95.62 191 MET A N 1
ATOM 1558 C CA . MET A 1 191 ? -16.247 12.065 6.664 1.00 95.62 191 MET A CA 1
ATOM 1559 C C . MET A 1 191 ? -17.691 11.660 6.987 1.00 95.62 191 MET A C 1
ATOM 1561 O O . MET A 1 191 ? -18.011 10.476 7.092 1.00 95.62 191 MET A O 1
ATOM 1565 N N . ASP A 1 192 ? -18.579 12.650 7.067 1.00 91.94 192 ASP A N 1
ATOM 1566 C CA . ASP A 1 192 ? -19.975 12.449 7.477 1.00 91.94 192 ASP A CA 1
ATOM 1567 C C . ASP A 1 192 ? -20.839 11.720 6.434 1.00 91.94 192 ASP A C 1
ATOM 1569 O O . ASP A 1 192 ? -21.850 11.113 6.778 1.00 91.94 192 ASP A O 1
ATOM 1573 N N . ASN A 1 193 ? -20.471 11.782 5.151 1.00 92.56 193 ASN A N 1
ATOM 1574 C CA . ASN A 1 193 ? -21.303 11.346 4.024 1.00 92.56 193 ASN A CA 1
ATOM 1575 C C . ASN A 1 193 ? -20.851 10.028 3.372 1.00 92.56 193 ASN A C 1
ATOM 1577 O O . ASN A 1 193 ? -21.125 9.807 2.191 1.00 92.56 193 ASN A O 1
ATOM 1581 N N . LEU A 1 194 ? -20.156 9.173 4.123 1.00 96.69 194 LEU A N 1
ATOM 1582 C CA . LEU A 1 194 ? -19.727 7.860 3.643 1.00 96.69 194 LEU A CA 1
ATOM 1583 C C . LEU A 1 194 ? -20.917 6.924 3.441 1.00 96.69 194 LEU A C 1
ATOM 1585 O O . LEU A 1 194 ? -21.809 6.824 4.286 1.00 96.69 194 LEU A O 1
ATOM 1589 N N . THR A 1 195 ? -20.909 6.222 2.313 1.00 97.12 195 THR A N 1
ATOM 1590 C CA . THR A 1 195 ? -21.873 5.160 2.018 1.00 97.12 195 THR A CA 1
ATOM 1591 C C . THR A 1 195 ? -21.652 3.951 2.923 1.00 97.12 195 THR A C 1
ATOM 1593 O O . THR A 1 195 ? -20.590 3.776 3.527 1.00 97.12 195 THR A O 1
ATOM 1596 N N . ARG A 1 196 ? -22.662 3.080 3.015 1.00 96.25 196 ARG A N 1
ATOM 1597 C CA . ARG A 1 196 ? -22.538 1.833 3.774 1.00 96.25 196 ARG A CA 1
ATOM 1598 C C . ARG A 1 196 ? -21.429 0.954 3.196 1.00 96.25 196 ARG A C 1
ATOM 1600 O O . ARG A 1 196 ? -20.643 0.401 3.954 1.00 96.25 196 ARG A O 1
ATOM 1607 N N . GLU A 1 197 ? -21.340 0.895 1.875 1.00 96.88 197 GLU A N 1
ATOM 1608 C CA . GLU A 1 197 ? -20.339 0.129 1.141 1.00 96.88 197 GLU A CA 1
ATOM 1609 C C . GLU A 1 197 ? -18.919 0.638 1.424 1.00 96.88 197 GLU A C 1
ATOM 1611 O O . GLU A 1 197 ? -18.016 -0.163 1.639 1.00 96.88 197 GLU A O 1
ATOM 1616 N N . GLU A 1 198 ? -18.717 1.958 1.488 1.00 98.19 198 GLU A N 1
ATOM 1617 C CA . GLU A 1 198 ? -17.422 2.546 1.860 1.00 98.19 198 GLU A CA 1
ATOM 1618 C C . GLU A 1 198 ? -17.027 2.199 3.302 1.00 98.19 198 GLU A C 1
ATOM 1620 O O . GLU A 1 198 ? -15.874 1.855 3.559 1.00 98.19 198 GLU A O 1
ATOM 1625 N N . LEU A 1 199 ? -17.972 2.239 4.247 1.00 98.31 199 LEU A N 1
ATOM 1626 C CA . LEU A 1 199 ? -17.702 1.856 5.636 1.00 98.31 199 LEU A CA 1
ATOM 1627 C C . LEU A 1 199 ? -17.387 0.358 5.771 1.00 98.31 199 LEU A C 1
ATOM 1629 O O . LEU A 1 199 ? -16.458 -0.009 6.491 1.00 98.31 199 LEU A O 1
ATOM 1633 N N . GLU A 1 200 ? -18.132 -0.502 5.074 1.00 97.69 200 GLU A N 1
ATOM 1634 C CA . GLU A 1 200 ? -17.902 -1.952 5.044 1.00 97.69 200 GLU A CA 1
ATOM 1635 C C . GLU A 1 200 ? -16.555 -2.302 4.388 1.00 97.69 200 GLU A C 1
ATOM 1637 O O . GLU A 1 200 ? -15.851 -3.205 4.856 1.00 97.69 200 GLU A O 1
ATOM 1642 N N . GLU A 1 201 ? -16.152 -1.568 3.347 1.00 98.19 201 GLU A N 1
ATOM 1643 C CA . GLU A 1 201 ? -14.844 -1.717 2.706 1.00 98.19 201 GLU A CA 1
ATOM 1644 C C . GLU A 1 201 ? -13.708 -1.309 3.647 1.00 98.19 201 GLU A C 1
ATOM 1646 O O . GLU A 1 201 ? -12.768 -2.085 3.820 1.00 98.19 201 GLU A O 1
ATOM 1651 N N . SER A 1 202 ? -13.802 -0.150 4.308 1.00 98.62 202 SER A N 1
ATOM 1652 C CA . SER A 1 202 ? -12.810 0.277 5.303 1.00 98.62 202 SER A CA 1
ATOM 1653 C C . SER A 1 202 ? -12.690 -0.716 6.456 1.00 98.62 202 SER A C 1
ATOM 1655 O O . SER A 1 202 ? -11.579 -1.077 6.843 1.00 98.62 202 SER A O 1
ATOM 1657 N N . PHE A 1 203 ? -13.821 -1.201 6.978 1.00 98.62 203 PHE A N 1
ATOM 1658 C CA . PHE A 1 203 ? -13.835 -2.224 8.022 1.00 98.62 203 PHE A CA 1
ATOM 1659 C C . PHE A 1 203 ? -13.131 -3.505 7.561 1.00 98.62 203 PHE A C 1
ATOM 1661 O O . PHE A 1 203 ? -12.281 -4.046 8.267 1.00 98.62 203 PHE A O 1
ATOM 1668 N N . SER A 1 204 ? -13.453 -3.977 6.355 1.00 98.31 204 SER A N 1
ATOM 1669 C CA . SER A 1 204 ? -12.855 -5.187 5.786 1.00 98.31 204 SER A CA 1
ATOM 1670 C C . SER A 1 204 ? -11.356 -5.020 5.548 1.00 98.31 204 SER A C 1
ATOM 1672 O O . SER A 1 204 ? -10.586 -5.926 5.854 1.00 98.31 204 SER A O 1
ATOM 1674 N N . ALA A 1 205 ? -10.926 -3.858 5.062 1.00 98.62 205 ALA A N 1
ATOM 1675 C CA . ALA A 1 205 ? -9.522 -3.555 4.831 1.00 98.62 205 ALA A CA 1
ATOM 1676 C C . ALA A 1 205 ? -8.717 -3.510 6.144 1.00 98.62 205 ALA A C 1
ATOM 1678 O O . ALA A 1 205 ? -7.669 -4.149 6.232 1.00 98.62 205 ALA A O 1
ATOM 1679 N N . TYR A 1 206 ? -9.236 -2.875 7.203 1.00 98.56 206 TYR A N 1
ATOM 1680 C CA . TYR A 1 206 ? -8.609 -2.965 8.527 1.00 98.56 206 TYR A CA 1
ATOM 1681 C C . TYR A 1 206 ? -8.634 -4.383 9.091 1.00 98.56 206 TYR A C 1
ATOM 1683 O O . TYR A 1 206 ? -7.693 -4.782 9.766 1.00 98.56 206 TYR A O 1
ATOM 1691 N N . LYS A 1 207 ? -9.669 -5.178 8.805 1.00 97.44 207 LYS A N 1
ATOM 1692 C CA . LYS A 1 207 ? -9.696 -6.579 9.229 1.00 97.44 207 LYS A CA 1
ATOM 1693 C C . LYS A 1 207 ? -8.533 -7.365 8.632 1.00 97.44 207 LYS A C 1
ATOM 1695 O O . LYS A 1 207 ? -7.915 -8.116 9.376 1.00 97.44 207 LYS A O 1
ATOM 1700 N N . VAL A 1 208 ? -8.214 -7.163 7.348 1.00 96.69 208 VAL A N 1
ATOM 1701 C CA . VAL A 1 208 ? -7.048 -7.796 6.705 1.00 96.69 208 VAL A CA 1
ATOM 1702 C C . VAL A 1 208 ? -5.764 -7.402 7.438 1.00 96.69 208 VAL A C 1
ATOM 1704 O O . VAL A 1 208 ? -5.086 -8.266 7.974 1.00 96.69 208 VAL A O 1
ATOM 1707 N N . SER A 1 209 ? -5.458 -6.113 7.578 1.00 97.25 209 SER A N 1
ATOM 1708 C CA . SER A 1 209 ? -4.235 -5.697 8.284 1.00 97.25 209 SER A CA 1
ATOM 1709 C C . SER A 1 209 ? -4.215 -6.114 9.765 1.00 97.25 209 SER A C 1
ATOM 1711 O O . SER A 1 209 ? -3.163 -6.436 10.310 1.00 97.25 209 SER A O 1
ATOM 1713 N N . GLY A 1 210 ? -5.371 -6.137 10.430 1.00 96.69 210 GLY A N 1
ATOM 1714 C CA . GLY A 1 210 ? -5.495 -6.477 11.847 1.00 96.69 210 GLY A CA 1
ATOM 1715 C C . GLY A 1 210 ? -5.235 -7.952 12.150 1.00 96.69 210 GLY A C 1
ATOM 1716 O O . GLY A 1 210 ? -4.657 -8.249 13.197 1.00 96.69 210 GLY A O 1
ATOM 1717 N N . ILE A 1 211 ? -5.606 -8.869 11.244 1.00 95.44 211 ILE A N 1
ATOM 1718 C CA . ILE A 1 211 ? -5.268 -10.298 11.389 1.00 95.44 211 ILE A CA 1
ATOM 1719 C C . ILE A 1 211 ? -3.786 -10.593 11.119 1.00 95.44 211 ILE A C 1
ATOM 1721 O O . ILE A 1 211 ? -3.281 -11.610 11.584 1.00 95.44 211 ILE A O 1
ATOM 1725 N N . HIS A 1 212 ? -3.089 -9.685 10.433 1.00 94.62 212 HIS A N 1
ATOM 1726 C CA . HIS A 1 212 ? -1.633 -9.694 10.246 1.00 94.62 212 HIS A CA 1
ATOM 1727 C C . HIS A 1 212 ? -0.901 -8.865 11.318 1.00 94.62 212 HIS A C 1
ATOM 1729 O O . HIS A 1 212 ? 0.199 -8.374 11.099 1.00 94.62 212 HIS A O 1
ATOM 1735 N N . GLY A 1 213 ? -1.530 -8.649 12.479 1.00 94.00 213 GLY A N 1
ATOM 1736 C CA . GLY A 1 213 ? -0.856 -8.085 13.650 1.00 94.00 213 GLY A CA 1
ATOM 1737 C C . GLY A 1 213 ? -0.766 -6.557 13.705 1.00 94.00 213 GLY A C 1
ATOM 1738 O O . GLY A 1 213 ? -0.166 -6.041 14.647 1.00 94.00 213 GLY A O 1
ATOM 1739 N N . SER A 1 214 ? -1.376 -5.817 12.770 1.00 96.31 214 SER A N 1
ATOM 1740 C CA . SER A 1 214 ? -1.361 -4.345 12.790 1.00 96.31 214 SER A CA 1
ATOM 1741 C C . SER A 1 214 ? -2.053 -3.789 14.037 1.00 96.31 214 SER A C 1
ATOM 1743 O O . SER A 1 214 ? -3.287 -3.803 14.114 1.00 96.31 214 SER A O 1
ATOM 1745 N N . GLN A 1 215 ? -1.285 -3.219 14.977 1.00 96.62 215 GLN A N 1
ATOM 1746 C CA . GLN A 1 215 ? -1.845 -2.536 16.150 1.00 96.62 215 GLN A CA 1
ATOM 1747 C C . GLN A 1 215 ? -2.845 -1.459 15.711 1.00 96.62 215 GLN A C 1
ATOM 1749 O O . GLN A 1 215 ? -3.952 -1.358 16.246 1.00 96.62 215 GLN A O 1
ATOM 1754 N N . TYR A 1 216 ? -2.466 -0.674 14.702 1.00 97.88 216 TYR A N 1
ATOM 1755 C CA . TYR A 1 216 ? -3.300 0.391 14.166 1.00 97.88 216 TYR A CA 1
ATOM 1756 C C . TYR A 1 216 ? -4.660 -0.119 13.678 1.00 97.88 216 TYR A C 1
ATOM 1758 O O . TYR A 1 216 ? -5.704 0.400 14.077 1.00 97.88 216 TYR A O 1
ATOM 1766 N N . ALA A 1 217 ? -4.669 -1.166 12.852 1.00 98.25 217 ALA A N 1
ATOM 1767 C CA . ALA A 1 217 ? -5.910 -1.701 12.314 1.00 98.25 217 ALA A CA 1
ATOM 1768 C C . ALA A 1 217 ? -6.778 -2.358 13.403 1.00 98.25 217 ALA A C 1
ATOM 1770 O O . ALA A 1 217 ? -8.000 -2.252 13.364 1.00 98.25 217 ALA A O 1
ATOM 1771 N N . GLN A 1 218 ? -6.173 -2.975 14.420 1.00 98.25 218 GLN A N 1
ATOM 1772 C CA . GLN A 1 218 ? -6.897 -3.543 15.564 1.00 98.25 218 GLN A CA 1
ATOM 1773 C C . GLN A 1 218 ? -7.561 -2.457 16.429 1.00 98.25 218 GLN A C 1
ATOM 1775 O O . GLN A 1 218 ? -8.714 -2.618 16.836 1.00 98.25 218 GLN A O 1
ATOM 1780 N N . ILE A 1 219 ? -6.894 -1.314 16.639 1.00 98.62 219 ILE A N 1
ATOM 1781 C CA . ILE A 1 219 ? -7.500 -0.118 17.255 1.00 98.62 219 ILE A CA 1
ATOM 1782 C C . ILE A 1 219 ? -8.711 0.335 16.436 1.00 98.62 219 ILE A C 1
ATOM 1784 O O . ILE A 1 219 ? -9.774 0.596 16.998 1.00 98.62 219 ILE A O 1
ATOM 1788 N N . ARG A 1 220 ? -8.585 0.370 15.105 1.00 98.56 220 ARG A N 1
ATOM 1789 C CA . ARG A 1 220 ? -9.690 0.745 14.215 1.00 98.56 220 ARG A CA 1
ATOM 1790 C C . ARG A 1 220 ? -10.855 -0.229 14.308 1.00 98.56 220 ARG A C 1
ATOM 1792 O O . ARG A 1 220 ? -11.985 0.213 14.476 1.00 98.56 220 ARG A O 1
ATOM 1799 N N . LEU A 1 221 ? -10.611 -1.537 14.279 1.00 98.62 221 LEU A N 1
ATOM 1800 C CA . LEU A 1 221 ? -11.662 -2.544 14.466 1.00 98.62 221 LEU A CA 1
ATOM 1801 C C . LEU A 1 221 ? -12.393 -2.350 15.803 1.00 98.62 221 LEU A C 1
ATOM 1803 O O . LEU A 1 221 ? -13.622 -2.406 15.835 1.00 98.62 221 LEU A O 1
ATOM 1807 N N . SER A 1 222 ? -11.656 -2.053 16.879 1.00 98.62 222 SER A N 1
ATOM 1808 C CA . SER A 1 222 ? -12.243 -1.705 18.176 1.00 98.62 222 SER A CA 1
ATOM 1809 C C . SER A 1 222 ? -13.164 -0.481 18.083 1.00 98.62 222 SER A C 1
ATOM 1811 O O . SER A 1 222 ? -14.313 -0.555 18.517 1.00 98.62 222 SER A O 1
ATOM 1813 N N . GLU A 1 223 ? -12.724 0.611 17.447 1.00 98.38 223 GLU A N 1
ATOM 1814 C CA . GLU A 1 223 ? -13.557 1.805 17.235 1.00 98.38 223 GLU A CA 1
ATOM 1815 C C . GLU A 1 223 ? -14.818 1.508 16.409 1.00 98.38 223 GLU A C 1
ATOM 1817 O O . GLU A 1 223 ? -15.909 1.949 16.773 1.00 98.38 223 GLU A O 1
ATOM 1822 N N . PHE A 1 224 ? -14.702 0.737 15.322 1.00 98.56 224 PHE A N 1
ATOM 1823 C CA . PHE A 1 224 ? -15.838 0.362 14.472 1.00 98.56 224 PHE A CA 1
ATOM 1824 C C . PHE A 1 224 ? -16.937 -0.341 15.279 1.00 98.56 224 PHE A C 1
ATOM 1826 O O . PHE A 1 224 ? -18.101 0.060 15.211 1.00 98.56 224 PHE A O 1
ATOM 1833 N N . TYR A 1 225 ? -16.566 -1.331 16.096 1.00 98.56 225 TYR A N 1
ATOM 1834 C CA . TYR A 1 225 ? -17.507 -2.030 16.972 1.00 98.56 225 TYR A CA 1
ATOM 1835 C C . TYR A 1 225 ? -18.000 -1.168 18.138 1.00 98.56 225 TYR A C 1
ATOM 1837 O O . TYR A 1 225 ? -19.163 -1.275 18.523 1.00 98.56 225 TYR A O 1
ATOM 1845 N N . PHE A 1 226 ? -17.152 -0.302 18.697 1.00 97.81 226 PHE A N 1
ATOM 1846 C CA . PHE A 1 226 ? -17.519 0.552 19.827 1.00 97.81 226 PHE A CA 1
ATOM 1847 C C . PHE A 1 226 ? -18.575 1.590 19.437 1.00 97.81 226 PHE A C 1
ATOM 1849 O O . PHE A 1 226 ? -19.564 1.780 20.152 1.00 97.81 226 PHE A O 1
ATOM 1856 N N . TYR A 1 227 ? -18.389 2.227 18.280 1.00 96.25 227 TYR A N 1
ATOM 1857 C CA . TYR A 1 227 ? -19.294 3.251 17.770 1.00 96.25 227 TYR A CA 1
ATOM 1858 C C . TYR A 1 227 ? -20.442 2.685 16.920 1.00 96.25 227 TYR A C 1
ATOM 1860 O O . TYR A 1 227 ? -21.430 3.387 16.713 1.00 96.25 227 TYR A O 1
ATOM 1868 N N . GLY A 1 228 ? -20.349 1.439 16.443 1.00 95.81 228 GLY A N 1
ATOM 1869 C CA . GLY A 1 228 ? -21.345 0.843 15.542 1.00 95.81 228 GLY A CA 1
ATOM 1870 C C . GLY A 1 228 ? -21.378 1.519 14.168 1.00 95.81 228 GLY A C 1
ATOM 1871 O O . GLY A 1 228 ? -22.445 1.771 13.609 1.00 95.81 228 GLY A O 1
ATOM 1872 N N . VAL A 1 229 ? -20.209 1.897 13.648 1.00 94.19 229 VAL A N 1
ATOM 1873 C CA . VAL A 1 229 ? -20.072 2.580 12.353 1.00 94.19 229 VAL A CA 1
ATOM 1874 C C . VAL A 1 229 ? -19.869 1.524 11.275 1.00 94.19 229 VAL A C 1
ATOM 1876 O O . VAL A 1 229 ? -18.866 0.830 11.295 1.00 94.19 229 VAL A O 1
ATOM 1879 N N . GLY A 1 230 ? -20.811 1.365 10.341 1.00 90.81 230 GLY A N 1
ATOM 1880 C CA . GLY A 1 230 ? -20.716 0.359 9.265 1.00 90.81 230 GLY A CA 1
ATOM 1881 C C . GLY A 1 230 ? -20.881 -1.101 9.714 1.00 90.81 230 GLY A C 1
ATOM 1882 O O . GLY A 1 230 ? -21.082 -1.976 8.881 1.00 90.81 230 GLY A O 1
ATOM 1883 N N . VAL A 1 231 ? -20.858 -1.357 11.022 1.00 95.94 231 VAL A N 1
ATOM 1884 C CA . VAL A 1 231 ? -21.113 -2.650 11.666 1.00 95.94 231 VAL A CA 1
ATOM 1885 C C . VAL A 1 231 ? -22.070 -2.455 12.840 1.00 95.94 231 VAL A C 1
ATOM 1887 O O . VAL A 1 231 ? -22.250 -1.339 13.325 1.00 95.94 231 VAL A O 1
ATOM 1890 N N . GLU A 1 232 ? -22.698 -3.531 13.311 1.00 96.94 232 GLU A N 1
ATOM 1891 C CA . GLU A 1 232 ? -23.499 -3.466 14.534 1.00 96.94 232 GLU A CA 1
ATOM 1892 C C . GLU A 1 232 ? -22.604 -3.134 15.736 1.00 96.94 232 GLU A C 1
ATOM 1894 O O . GLU A 1 232 ? -21.490 -3.651 15.860 1.00 96.94 232 GLU A O 1
ATOM 1899 N N . ARG A 1 233 ? -23.086 -2.249 16.618 1.00 97.56 233 ARG A N 1
ATOM 1900 C CA . ARG A 1 233 ? -22.363 -1.899 17.841 1.00 97.56 233 ARG A CA 1
ATOM 1901 C C . ARG A 1 233 ? -22.235 -3.137 18.728 1.00 97.56 233 ARG A C 1
ATOM 1903 O O . ARG A 1 233 ? -23.238 -3.659 19.204 1.00 97.56 233 ARG A O 1
ATOM 1910 N N . ASP A 1 234 ? -21.003 -3.526 19.028 1.00 98.31 234 ASP A N 1
ATOM 1911 C CA . ASP A 1 234 ? -20.689 -4.647 19.911 1.00 98.31 234 ASP A CA 1
ATOM 1912 C C . ASP A 1 234 ? -19.558 -4.250 20.864 1.00 98.31 234 ASP A C 1
ATOM 1914 O O . ASP A 1 234 ? -18.372 -4.287 20.534 1.00 98.31 234 ASP A O 1
ATOM 1918 N N . ILE A 1 235 ? -19.935 -3.865 22.084 1.00 98.19 235 ILE A N 1
ATOM 1919 C CA . ILE A 1 235 ? -18.975 -3.423 23.099 1.00 98.19 235 ILE A CA 1
ATOM 1920 C C . ILE A 1 235 ? -18.028 -4.547 23.544 1.00 98.19 235 ILE A C 1
ATOM 1922 O O . ILE A 1 235 ? -16.884 -4.287 23.918 1.00 98.19 235 ILE A O 1
ATOM 1926 N N . THR A 1 236 ? -18.483 -5.800 23.457 1.00 98.50 236 THR A N 1
ATOM 1927 C CA . THR A 1 236 ? -17.695 -6.968 23.850 1.00 98.50 236 THR A CA 1
ATOM 1928 C C . THR A 1 236 ? -16.595 -7.214 22.819 1.00 98.50 236 THR A C 1
ATOM 1930 O O . THR A 1 236 ? -15.434 -7.417 23.185 1.00 98.50 236 THR A O 1
ATOM 1933 N N . MET A 1 237 ? -16.946 -7.141 21.532 1.00 98.56 237 MET A N 1
ATOM 1934 C CA . MET A 1 237 ? -16.007 -7.258 20.416 1.00 98.56 237 MET A CA 1
ATOM 1935 C C . MET A 1 237 ? -15.040 -6.072 20.353 1.00 98.56 237 MET A C 1
ATOM 1937 O O . MET A 1 237 ? -13.849 -6.267 20.116 1.00 98.56 237 MET A O 1
ATOM 1941 N N . ALA A 1 238 ? -15.524 -4.856 20.629 1.00 98.62 238 ALA A N 1
ATOM 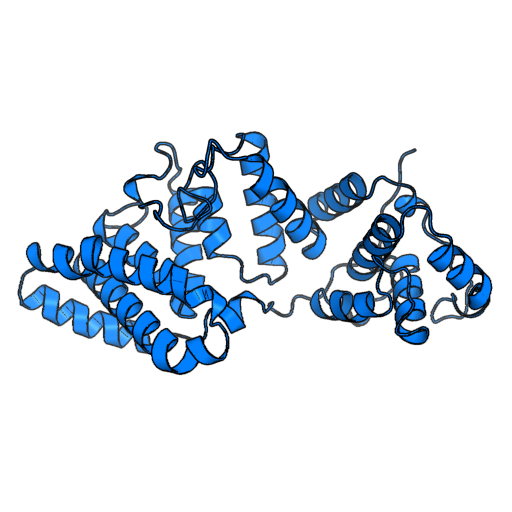1942 C CA . ALA A 1 238 ? -14.681 -3.668 20.712 1.00 98.62 238 ALA A CA 1
ATOM 1943 C C . ALA A 1 238 ? -13.572 -3.842 21.758 1.00 98.62 238 ALA A C 1
ATOM 1945 O O . ALA A 1 238 ? -12.387 -3.703 21.452 1.00 98.62 238 ALA A O 1
ATOM 1946 N N . TYR A 1 239 ? -13.943 -4.246 22.979 1.00 98.75 239 TYR A N 1
ATOM 1947 C CA . TYR A 1 239 ? -12.954 -4.466 24.030 1.00 98.75 239 TYR A CA 1
ATOM 1948 C C . TYR A 1 239 ? -11.976 -5.595 23.679 1.00 98.75 239 TYR A C 1
ATOM 1950 O O . TYR A 1 239 ? -10.779 -5.462 23.926 1.00 98.75 239 TYR A O 1
ATOM 1958 N N . ALA A 1 240 ? -12.452 -6.665 23.033 1.00 98.62 240 ALA A N 1
ATOM 1959 C CA . ALA A 1 240 ? -11.590 -7.754 22.582 1.00 98.62 240 ALA A CA 1
ATOM 1960 C C . ALA A 1 240 ? -10.510 -7.273 21.593 1.00 98.62 240 ALA A C 1
ATOM 1962 O O . ALA A 1 240 ? -9.334 -7.567 21.793 1.00 98.62 240 ALA A O 1
ATOM 1963 N N . TRP A 1 241 ? -10.869 -6.484 20.574 1.00 98.62 241 TRP A N 1
ATOM 1964 C CA . TRP A 1 241 ? -9.890 -5.917 19.635 1.00 98.62 241 TRP A CA 1
ATOM 1965 C C . TRP A 1 241 ? -8.929 -4.922 20.294 1.00 98.62 241 TRP A C 1
ATOM 1967 O O . TRP A 1 241 ? -7.743 -4.930 19.976 1.00 98.62 241 TRP A O 1
ATOM 1977 N N . SER A 1 242 ? -9.399 -4.121 21.256 1.00 98.69 242 SER A N 1
ATOM 1978 C CA . SER A 1 242 ? -8.534 -3.225 22.039 1.00 98.69 242 SER A CA 1
ATOM 1979 C C . SER A 1 242 ? -7.487 -3.990 22.863 1.00 98.69 242 SER A C 1
ATOM 1981 O O . SER A 1 242 ? -6.335 -3.557 22.945 1.00 98.69 242 SER A O 1
ATOM 1983 N N . MET A 1 243 ? -7.850 -5.150 23.425 1.00 98.44 243 MET A N 1
ATOM 1984 C CA . MET A 1 243 ? -6.896 -6.036 24.102 1.00 98.44 243 MET A CA 1
ATOM 1985 C C . MET A 1 243 ? -5.858 -6.605 23.128 1.00 98.44 243 MET A C 1
ATOM 1987 O O . MET A 1 243 ? -4.673 -6.622 23.446 1.00 98.44 243 MET A O 1
ATOM 1991 N N . ILE A 1 244 ? -6.285 -7.030 21.936 1.00 97.38 244 ILE A N 1
ATOM 1992 C CA . ILE A 1 244 ? -5.370 -7.563 20.916 1.00 97.38 244 ILE A CA 1
ATOM 1993 C C . ILE A 1 244 ? -4.395 -6.476 20.450 1.00 97.38 244 ILE A C 1
ATOM 1995 O O . ILE A 1 244 ? -3.203 -6.749 20.389 1.00 97.38 244 ILE A O 1
ATOM 1999 N N . ALA A 1 245 ? -4.856 -5.236 20.249 1.00 97.75 245 ALA A N 1
ATOM 2000 C CA . ALA A 1 245 ? -3.982 -4.098 19.944 1.00 97.75 245 ALA A CA 1
ATOM 2001 C C . ALA A 1 245 ? -2.898 -3.879 21.009 1.00 97.75 245 ALA A C 1
ATOM 2003 O O . ALA A 1 245 ? -1.738 -3.621 20.688 1.00 97.75 245 ALA A O 1
ATOM 2004 N N . ASN A 1 246 ? -3.253 -4.005 22.288 1.00 97.19 246 ASN A N 1
ATOM 2005 C CA . ASN A 1 246 ? -2.277 -3.936 23.373 1.00 97.19 246 ASN A CA 1
ATOM 2006 C C . ASN A 1 246 ? -1.271 -5.103 23.315 1.00 97.19 246 ASN A C 1
ATOM 2008 O O . ASN A 1 246 ? -0.081 -4.904 23.547 1.00 97.19 246 ASN A O 1
ATOM 2012 N N . ASP A 1 247 ? -1.718 -6.310 22.973 1.00 94.69 247 ASP A N 1
ATOM 2013 C CA . ASP A 1 247 ? -0.827 -7.466 22.848 1.00 94.69 247 ASP A CA 1
ATOM 2014 C C . ASP A 1 247 ? 0.109 -7.361 21.636 1.00 94.69 247 ASP A C 1
ATOM 2016 O O . ASP A 1 247 ? 1.297 -7.658 21.772 1.00 94.69 247 ASP A O 1
ATOM 2020 N N . SER A 1 248 ? -0.379 -6.862 20.495 1.00 94.44 248 SER A N 1
ATOM 2021 C CA . SER A 1 248 ? 0.445 -6.535 19.324 1.00 94.44 248 SER A CA 1
ATOM 2022 C C . SER A 1 248 ? 1.535 -5.517 19.673 1.00 94.44 248 SER A C 1
ATOM 2024 O O . SER A 1 248 ? 2.690 -5.710 19.303 1.00 94.44 248 SER A O 1
ATOM 2026 N N . PHE A 1 249 ? 1.229 -4.495 20.478 1.00 95.56 249 PHE A N 1
ATOM 2027 C CA . PHE A 1 249 ? 2.237 -3.545 20.967 1.00 95.56 249 PHE A CA 1
ATOM 2028 C C . PHE A 1 249 ? 3.281 -4.185 21.891 1.00 95.56 249 PHE A C 1
ATOM 2030 O O . PHE A 1 249 ? 4.478 -3.887 21.809 1.00 95.56 249 PHE A O 1
ATOM 2037 N N . ILE A 1 250 ? 2.853 -5.070 22.796 1.00 93.81 250 ILE A N 1
ATOM 2038 C CA . ILE A 1 250 ? 3.772 -5.815 23.667 1.00 93.81 250 ILE A CA 1
ATOM 2039 C C . ILE A 1 250 ? 4.695 -6.697 22.817 1.00 93.81 250 ILE A C 1
ATOM 2041 O O . ILE A 1 250 ? 5.906 -6.724 23.058 1.00 93.81 250 ILE A O 1
ATOM 2045 N N . TYR A 1 251 ? 4.144 -7.382 21.812 1.00 90.75 251 TYR A N 1
ATOM 2046 C CA . TYR A 1 251 ? 4.918 -8.176 20.864 1.00 90.75 251 TYR A CA 1
ATOM 2047 C C . TYR A 1 251 ? 5.914 -7.307 20.088 1.00 90.75 251 TYR A C 1
ATOM 2049 O O . TYR A 1 251 ? 7.106 -7.622 20.075 1.00 90.75 251 TYR A O 1
ATOM 2057 N N . PHE A 1 252 ? 5.464 -6.182 19.523 1.00 91.56 252 PHE A N 1
ATOM 2058 C CA . PHE A 1 252 ? 6.318 -5.237 18.808 1.00 91.56 252 PHE A CA 1
ATOM 2059 C C . PHE A 1 252 ? 7.507 -4.803 19.673 1.00 91.56 252 PHE A C 1
ATOM 2061 O O . PHE A 1 252 ? 8.649 -4.899 19.238 1.00 91.56 252 PHE A O 1
ATOM 2068 N N . ASN A 1 253 ? 7.295 -4.416 20.933 1.00 90.38 253 ASN A N 1
ATOM 2069 C CA . ASN A 1 253 ? 8.401 -4.008 21.809 1.00 90.38 253 ASN A CA 1
ATOM 2070 C C . ASN A 1 253 ? 9.399 -5.132 22.124 1.00 90.38 253 ASN A C 1
ATOM 2072 O O . ASN A 1 253 ? 10.562 -4.853 22.425 1.00 90.38 253 ASN A O 1
ATOM 2076 N N . LYS A 1 254 ? 8.954 -6.390 22.090 1.00 88.25 254 LYS A N 1
ATOM 2077 C CA . LYS A 1 254 ? 9.789 -7.552 22.402 1.00 88.25 254 LYS A CA 1
ATOM 2078 C C . LYS A 1 254 ? 10.569 -8.052 21.182 1.00 88.25 254 LYS A C 1
ATOM 2080 O O . LYS A 1 254 ? 11.766 -8.325 21.294 1.00 88.25 254 LYS A O 1
ATOM 2085 N N . GLU A 1 255 ? 9.894 -8.180 20.042 1.00 83.38 255 GLU A N 1
ATOM 2086 C CA . GLU A 1 255 ? 10.427 -8.820 18.836 1.00 83.38 255 GLU A CA 1
ATOM 2087 C C . GLU A 1 255 ? 10.506 -7.855 17.646 1.00 83.38 255 GLU A C 1
ATOM 2089 O O . GLU A 1 255 ? 11.596 -7.674 17.100 1.00 83.38 255 GLU A O 1
ATOM 2094 N N . GLY A 1 256 ? 9.411 -7.168 17.302 1.00 73.38 256 GLY A N 1
ATOM 2095 C CA . GLY A 1 256 ? 9.348 -6.266 16.139 1.00 73.38 256 GLY A CA 1
ATOM 2096 C C . GLY A 1 256 ? 10.317 -5.078 16.202 1.00 73.38 256 GLY A C 1
ATOM 2097 O O . GLY A 1 256 ? 10.872 -4.666 15.186 1.00 73.38 256 GLY A O 1
ATOM 2098 N N . TYR A 1 257 ? 10.623 -4.577 17.401 1.00 75.19 257 TYR A N 1
ATOM 2099 C CA . TYR A 1 257 ? 11.524 -3.446 17.628 1.00 75.19 257 TYR A CA 1
ATOM 2100 C C . TYR A 1 257 ? 12.929 -3.688 17.069 1.00 75.19 257 TYR A C 1
ATOM 2102 O O . TYR A 1 257 ? 13.594 -2.741 16.648 1.00 75.19 257 TYR A O 1
ATOM 2110 N N . LYS A 1 258 ? 13.392 -4.944 17.053 1.00 78.88 258 LYS A N 1
ATOM 2111 C CA . LYS A 1 258 ? 14.721 -5.293 16.530 1.00 78.88 258 LYS A CA 1
ATOM 2112 C C . LYS A 1 258 ? 14.828 -5.010 15.029 1.00 78.88 258 LYS A C 1
ATOM 2114 O O . LYS A 1 258 ? 15.900 -4.617 14.579 1.00 78.88 258 LYS A O 1
ATOM 2119 N N . SER A 1 259 ? 13.731 -5.189 14.293 1.00 83.88 259 SER A N 1
ATOM 2120 C CA . SER A 1 259 ? 13.672 -5.062 12.833 1.00 83.88 259 SER A CA 1
ATOM 2121 C C . SER A 1 259 ? 13.099 -3.717 12.379 1.00 83.88 259 SER A C 1
ATOM 2123 O O . SER A 1 259 ? 13.529 -3.182 11.363 1.00 83.88 259 SER A O 1
ATOM 2125 N N . HIS A 1 260 ? 12.188 -3.131 13.163 1.00 88.75 260 HIS A N 1
ATOM 2126 C CA . HIS A 1 260 ? 11.364 -1.980 12.766 1.00 88.75 260 HIS A CA 1
ATOM 2127 C C . HIS A 1 260 ? 11.458 -0.823 13.768 1.00 88.75 260 HIS A C 1
ATOM 2129 O O . HIS A 1 260 ? 10.467 -0.188 14.130 1.00 88.75 260 HIS A O 1
ATOM 2135 N N . ALA A 1 261 ? 12.668 -0.532 14.256 1.00 88.62 261 ALA A N 1
ATOM 2136 C CA . ALA A 1 261 ? 12.899 0.489 15.283 1.00 88.62 261 ALA A CA 1
ATOM 2137 C C . ALA A 1 261 ? 12.373 1.892 14.907 1.00 88.62 261 ALA A C 1
ATOM 2139 O O . ALA A 1 261 ? 12.018 2.665 15.802 1.00 88.62 261 ALA A O 1
ATOM 2140 N N . SER A 1 262 ? 12.286 2.213 13.609 1.00 90.38 262 SER A N 1
ATOM 2141 C CA . SER A 1 262 ? 11.706 3.466 13.096 1.00 90.38 262 SER A CA 1
ATOM 2142 C C . SER A 1 262 ? 10.225 3.635 13.447 1.00 90.38 262 SER A C 1
ATOM 2144 O O . SER A 1 262 ? 9.762 4.762 13.614 1.00 90.38 262 SER A O 1
ATOM 2146 N N . GLU A 1 263 ? 9.491 2.537 13.628 1.00 93.31 263 GLU A N 1
ATOM 2147 C CA . GLU A 1 263 ? 8.048 2.554 13.892 1.00 93.31 263 GLU A CA 1
ATOM 2148 C C . GLU A 1 263 ? 7.708 2.715 15.376 1.00 93.31 263 GLU A C 1
ATOM 2150 O O . GLU A 1 263 ? 6.577 3.047 15.732 1.00 93.31 263 GLU A O 1
ATOM 2155 N N . LYS A 1 264 ? 8.708 2.604 16.261 1.00 92.75 264 LYS A N 1
ATOM 2156 C CA . LYS A 1 264 ? 8.523 2.697 17.714 1.00 92.75 264 LYS A CA 1
ATOM 2157 C C . LYS A 1 264 ? 7.771 3.948 18.141 1.00 92.75 264 LYS A C 1
ATOM 2159 O O . LYS A 1 264 ? 6.963 3.894 19.065 1.00 92.75 264 LYS A O 1
ATOM 2164 N N . TYR A 1 265 ? 8.063 5.089 17.525 1.00 93.81 265 TYR A N 1
ATOM 2165 C CA . TYR A 1 265 ? 7.383 6.326 17.887 1.00 93.81 265 TYR A CA 1
ATOM 2166 C C . TYR A 1 265 ? 5.872 6.226 17.628 1.00 93.81 265 TYR A C 1
ATOM 2168 O O . TYR A 1 265 ? 5.085 6.531 18.521 1.00 93.81 265 TYR A O 1
ATOM 2176 N N . LYS A 1 266 ? 5.474 5.722 16.454 1.00 94.81 266 LYS A N 1
ATOM 2177 C CA . LYS A 1 266 ? 4.069 5.570 16.060 1.00 94.81 266 LYS A CA 1
ATOM 2178 C C . LYS A 1 266 ? 3.345 4.548 16.935 1.00 94.81 266 LYS A C 1
ATOM 2180 O O . LYS A 1 266 ? 2.275 4.861 17.444 1.00 94.81 266 LYS A O 1
ATOM 2185 N N . GLU A 1 267 ? 3.960 3.395 17.189 1.00 95.56 267 GLU A N 1
ATOM 2186 C CA . GLU A 1 267 ? 3.423 2.340 18.066 1.00 95.56 267 GLU A CA 1
ATOM 2187 C C . GLU A 1 267 ? 3.172 2.841 19.500 1.00 95.56 267 GLU A C 1
ATOM 2189 O O . GLU A 1 267 ? 2.155 2.528 20.114 1.00 95.56 267 GLU A O 1
ATOM 2194 N N . ASN A 1 268 ? 4.042 3.704 20.041 1.00 96.06 268 ASN A N 1
ATOM 2195 C CA . ASN A 1 268 ? 3.794 4.312 21.355 1.00 96.06 268 ASN A CA 1
ATOM 2196 C C . ASN A 1 268 ? 2.580 5.254 21.343 1.00 96.06 268 ASN A C 1
ATOM 2198 O O . ASN A 1 268 ? 1.775 5.209 22.272 1.00 96.06 268 ASN A O 1
ATOM 2202 N N . ILE A 1 269 ? 2.425 6.071 20.295 1.00 97.38 269 ILE A N 1
ATOM 2203 C CA . ILE A 1 269 ? 1.266 6.964 20.136 1.00 97.38 269 ILE A CA 1
ATOM 2204 C C . ILE A 1 269 ? -0.029 6.154 19.992 1.00 97.38 269 ILE A C 1
ATOM 2206 O O . ILE A 1 269 ? -1.043 6.488 20.603 1.00 97.38 269 ILE A O 1
ATOM 2210 N N . LEU A 1 270 ? 0.004 5.066 19.222 1.00 97.69 270 LEU A N 1
ATOM 2211 C CA . LEU A 1 270 ? -1.119 4.142 19.069 1.00 97.69 270 LEU A CA 1
ATOM 2212 C C . LEU A 1 270 ? -1.472 3.451 20.388 1.00 97.69 270 LEU A C 1
ATOM 2214 O O . LEU A 1 270 ? -2.649 3.371 20.740 1.00 97.69 270 LEU A O 1
ATOM 2218 N N . ASN A 1 271 ? -0.473 3.008 21.151 1.00 97.75 271 ASN A N 1
ATOM 2219 C CA . ASN A 1 271 ? -0.702 2.384 22.447 1.00 97.75 271 ASN A CA 1
ATOM 2220 C C . ASN A 1 271 ? -1.317 3.360 23.457 1.00 97.75 271 ASN A C 1
ATOM 2222 O O . ASN A 1 271 ? -2.297 3.026 24.125 1.00 97.75 271 ASN A O 1
ATOM 2226 N N . GLU A 1 272 ? -0.786 4.583 23.543 1.00 97.75 272 GLU A N 1
ATOM 2227 C CA . GLU A 1 272 ? -1.362 5.643 24.374 1.00 97.75 272 GLU A CA 1
ATOM 2228 C C . GLU A 1 272 ? -2.813 5.923 23.967 1.00 97.75 272 GLU A C 1
ATOM 2230 O O . GLU A 1 272 ? -3.706 5.928 24.818 1.00 97.75 272 GLU A O 1
ATOM 2235 N N . TYR A 1 273 ? -3.071 6.057 22.663 1.00 97.56 273 TYR A N 1
ATOM 2236 C CA . TYR A 1 273 ? -4.417 6.246 22.134 1.00 97.56 273 TYR A CA 1
ATOM 2237 C C . TYR A 1 273 ? -5.357 5.101 22.529 1.00 97.56 273 TYR A C 1
ATOM 2239 O O . TYR A 1 273 ? -6.460 5.363 23.014 1.00 97.56 273 TYR A O 1
ATOM 2247 N N . ASN A 1 274 ? -4.928 3.845 22.363 1.00 98.25 274 ASN A N 1
ATOM 2248 C CA . ASN A 1 274 ? -5.714 2.666 22.722 1.00 98.25 274 ASN A CA 1
ATOM 2249 C C . ASN A 1 274 ? -6.050 2.658 24.217 1.00 98.25 274 ASN A C 1
ATOM 2251 O O . ASN A 1 274 ? -7.209 2.471 24.579 1.00 98.25 274 ASN A O 1
ATOM 2255 N N . HIS A 1 275 ? -5.074 2.909 25.093 1.00 97.75 275 HIS A N 1
ATOM 2256 C CA . HIS A 1 275 ? -5.311 2.942 26.535 1.00 97.75 275 HIS A CA 1
ATOM 2257 C C . HIS A 1 275 ? -6.275 4.050 26.946 1.00 97.75 275 HIS A C 1
ATOM 2259 O O . HIS A 1 275 ? -7.205 3.796 27.712 1.00 97.75 275 HIS A O 1
ATOM 2265 N N . VAL A 1 276 ? -6.052 5.269 26.452 1.00 96.06 276 VAL A N 1
ATOM 2266 C CA . VAL A 1 276 ? -6.828 6.446 26.855 1.00 96.06 276 VAL A CA 1
ATOM 2267 C C . VAL A 1 276 ? -8.254 6.380 26.325 1.00 96.06 276 VAL A C 1
ATOM 2269 O O . VAL A 1 276 ? -9.172 6.703 27.071 1.00 96.06 276 VAL A O 1
ATOM 2272 N N . ASN A 1 277 ? -8.455 5.953 25.075 1.00 95.75 277 ASN A N 1
ATOM 2273 C CA . ASN A 1 277 ? -9.748 6.098 24.400 1.00 95.75 277 ASN A CA 1
ATOM 2274 C C . ASN A 1 277 ? -10.568 4.805 24.329 1.00 95.75 277 ASN A C 1
ATOM 2276 O O . ASN A 1 277 ? -11.778 4.873 24.135 1.00 95.75 277 ASN A O 1
ATOM 2280 N N . LEU A 1 278 ? -9.946 3.632 24.489 1.00 97.31 278 LEU A N 1
ATOM 2281 C CA . LEU A 1 278 ? -10.621 2.346 24.290 1.00 97.31 278 LEU A CA 1
ATOM 2282 C C . LEU A 1 278 ? -10.449 1.439 25.509 1.00 97.31 278 LEU A C 1
ATOM 2284 O O . LEU A 1 278 ? -11.409 1.188 26.234 1.00 97.31 278 LEU A O 1
ATOM 2288 N N . MET A 1 279 ? -9.227 0.999 25.795 1.00 96.12 279 MET A N 1
ATOM 2289 C CA . MET A 1 279 ? -8.958 -0.063 26.764 1.00 96.12 279 MET A CA 1
ATOM 2290 C C . MET A 1 279 ? -9.388 0.295 28.192 1.00 96.12 279 MET A C 1
ATOM 2292 O O . MET A 1 279 ? -9.887 -0.571 28.907 1.00 96.12 279 MET A O 1
ATOM 2296 N N . ASN A 1 280 ? -9.239 1.559 28.607 1.00 96.38 280 ASN A N 1
ATOM 2297 C CA . ASN A 1 280 ? -9.677 2.010 29.932 1.00 96.38 280 ASN A CA 1
ATOM 2298 C C . ASN A 1 280 ? -11.128 2.516 29.953 1.00 96.38 280 ASN A C 1
ATOM 2300 O O . ASN A 1 280 ? -11.757 2.483 31.008 1.00 96.38 280 ASN A O 1
ATOM 2304 N N . LEU A 1 281 ? -11.668 2.987 28.821 1.00 95.75 281 LEU A N 1
ATOM 2305 C CA . LEU A 1 281 ? -13.008 3.587 28.760 1.00 95.75 281 LEU A CA 1
ATOM 2306 C C . LEU A 1 281 ? -14.113 2.567 28.493 1.00 95.75 281 LEU A C 1
ATOM 2308 O O . LEU A 1 281 ? -15.187 2.665 29.088 1.00 95.75 281 LEU A O 1
ATOM 2312 N N . ILE A 1 282 ? -13.867 1.595 27.614 1.00 97.50 282 ILE A N 1
ATOM 2313 C CA . ILE A 1 282 ? -14.863 0.597 27.218 1.00 97.50 282 ILE A CA 1
ATOM 2314 C C . ILE A 1 282 ? -15.366 -0.204 28.438 1.00 97.50 282 ILE A C 1
ATOM 2316 O O . ILE A 1 282 ? -16.584 -0.254 28.631 1.00 97.50 282 ILE A O 1
ATOM 2320 N N . PRO A 1 283 ? -14.503 -0.743 29.329 1.00 96.69 283 PRO A N 1
ATOM 2321 C CA . PRO A 1 283 ? -14.956 -1.542 30.472 1.00 96.69 283 PRO A CA 1
ATOM 2322 C C . PRO A 1 283 ? -15.834 -0.789 31.474 1.00 96.69 283 PRO A C 1
ATOM 2324 O O . PRO A 1 283 ? -16.613 -1.418 32.185 1.00 96.69 283 PRO A O 1
ATOM 2327 N N . LEU A 1 284 ? -15.756 0.548 31.525 1.00 96.62 284 LEU A N 1
ATOM 2328 C CA . LEU A 1 284 ? -16.606 1.371 32.400 1.00 96.62 284 LEU A CA 1
ATOM 2329 C C . LEU A 1 284 ? -18.093 1.286 32.024 1.00 96.62 284 LEU A C 1
ATOM 2331 O O . LEU A 1 284 ? -18.955 1.620 32.834 1.00 96.62 284 LEU A O 1
ATOM 2335 N N . GLN A 1 285 ? -18.389 0.848 30.799 1.00 95.56 285 GLN A N 1
ATOM 2336 C CA . GLN A 1 285 ? -19.738 0.671 30.265 1.00 95.56 285 GLN A CA 1
ATOM 2337 C C . GLN A 1 285 ? -20.170 -0.805 30.233 1.00 95.56 285 GLN A C 1
ATOM 2339 O O . GLN A 1 285 ? -21.219 -1.112 29.673 1.00 95.56 285 GLN A O 1
ATOM 2344 N N . MET A 1 286 ? -19.375 -1.718 30.800 1.00 97.81 286 MET A N 1
ATOM 2345 C CA . MET A 1 286 ? -19.582 -3.163 30.691 1.00 97.81 286 MET A CA 1
ATOM 2346 C C . MET A 1 286 ? -19.892 -3.810 32.038 1.00 97.81 286 MET A C 1
ATOM 2348 O O . MET A 1 286 ? -19.407 -3.414 33.098 1.00 97.81 286 MET A O 1
ATOM 2352 N N . THR A 1 287 ? -20.664 -4.887 31.989 1.00 98.00 287 THR A N 1
ATOM 2353 C CA . THR A 1 287 ? -20.830 -5.819 33.100 1.00 98.00 287 THR A CA 1
ATOM 2354 C C . THR A 1 287 ? -19.628 -6.755 33.218 1.00 98.00 287 THR A C 1
ATOM 2356 O O . THR A 1 287 ? -18.891 -7.002 32.262 1.00 98.00 287 THR A O 1
ATOM 2359 N N . LYS A 1 288 ? -19.470 -7.378 34.391 1.00 96.62 288 LYS A N 1
ATOM 2360 C CA . LYS A 1 288 ? -18.445 -8.410 34.610 1.00 96.62 288 LYS A CA 1
ATOM 2361 C C . LYS A 1 288 ? -18.536 -9.560 33.593 1.00 96.62 288 LYS A C 1
ATOM 2363 O O . LYS A 1 288 ? -17.512 -10.025 33.109 1.00 96.62 288 LYS A O 1
ATOM 2368 N N . ILE A 1 289 ? -19.755 -9.989 33.256 1.00 97.56 289 ILE A N 1
ATOM 2369 C CA . ILE A 1 289 ? -19.994 -11.081 32.299 1.00 97.56 289 ILE A CA 1
ATOM 2370 C C . ILE A 1 289 ? -19.543 -10.674 30.891 1.00 97.56 289 ILE A C 1
ATOM 2372 O O . ILE A 1 289 ? -18.962 -11.486 30.178 1.00 97.56 289 ILE A O 1
ATOM 2376 N N . GLU A 1 290 ? -19.793 -9.431 30.479 1.00 98.06 290 GLU A N 1
ATOM 2377 C CA . GLU A 1 290 ? -19.324 -8.926 29.184 1.00 98.06 290 GLU A CA 1
ATOM 2378 C C . GLU A 1 290 ? -17.796 -8.843 29.143 1.00 98.06 290 GLU A C 1
ATOM 2380 O O . GLU A 1 290 ? -17.204 -9.282 28.165 1.00 98.06 290 GLU A O 1
ATOM 2385 N N . ILE A 1 291 ? -17.143 -8.396 30.220 1.00 97.75 291 ILE A N 1
ATOM 2386 C CA . ILE A 1 291 ? -15.673 -8.388 30.306 1.00 97.75 291 ILE A CA 1
ATOM 2387 C C . ILE A 1 291 ? -15.112 -9.811 30.160 1.00 97.75 291 ILE A C 1
ATOM 2389 O O . ILE A 1 291 ? -14.214 -10.041 29.352 1.00 97.75 291 ILE A O 1
ATOM 2393 N N . GLU A 1 292 ? -15.662 -10.789 30.887 1.00 97.56 292 GLU A N 1
ATOM 2394 C CA . GLU A 1 292 ? -15.251 -12.198 30.779 1.00 97.56 292 GLU A CA 1
ATOM 2395 C C . GLU A 1 292 ? -15.440 -12.742 29.349 1.00 97.56 292 GLU A C 1
ATOM 2397 O O . GLU A 1 292 ? -14.576 -13.451 28.826 1.00 97.56 292 GLU A O 1
ATOM 2402 N N . ARG A 1 293 ? -16.537 -12.366 28.678 1.00 98.12 293 ARG A N 1
ATOM 2403 C CA . ARG A 1 293 ? -16.789 -12.727 27.274 1.00 98.12 293 ARG A CA 1
ATOM 2404 C C . ARG A 1 293 ? -15.797 -12.076 26.315 1.00 98.12 293 ARG A C 1
ATOM 2406 O O . ARG A 1 293 ? -15.340 -12.756 25.400 1.00 98.12 293 ARG A O 1
ATOM 2413 N N . SER A 1 294 ? -15.431 -10.812 26.519 1.00 98.12 294 SER A N 1
ATOM 2414 C CA . SER A 1 294 ? -14.417 -10.128 25.705 1.00 98.12 294 SER A CA 1
ATOM 2415 C C . SER A 1 294 ? -13.063 -10.808 25.791 1.00 98.12 294 SER A C 1
ATOM 2417 O O . SER A 1 294 ? -12.418 -10.983 24.764 1.00 98.12 294 SER A O 1
ATOM 2419 N N . VAL A 1 295 ? -12.656 -11.252 26.984 1.00 97.69 295 VAL A N 1
ATOM 2420 C CA . VAL A 1 295 ? -11.404 -12.004 27.164 1.00 97.69 295 VAL A CA 1
ATOM 2421 C C . VAL A 1 295 ? -11.442 -13.309 26.362 1.00 97.69 295 VAL A C 1
ATOM 2423 O O . VAL A 1 295 ? -10.485 -13.629 25.658 1.00 97.69 295 VAL A O 1
ATOM 2426 N N . ALA A 1 296 ? -12.555 -14.048 26.417 1.00 97.81 296 ALA A N 1
ATOM 2427 C CA . ALA A 1 296 ? -12.720 -15.277 25.641 1.00 97.81 296 ALA A CA 1
ATOM 2428 C C . ALA A 1 296 ? -12.720 -15.021 24.121 1.00 97.81 296 ALA A C 1
ATOM 2430 O O . ALA A 1 296 ? -12.095 -15.769 23.368 1.00 97.81 296 ALA A O 1
ATOM 2431 N N . LEU A 1 297 ? -13.382 -13.951 23.666 1.00 98.00 297 LEU A N 1
ATOM 2432 C CA . LEU A 1 297 ? -13.379 -13.541 22.261 1.00 98.00 297 LEU A CA 1
ATOM 2433 C C . LEU A 1 297 ? -11.985 -13.131 21.790 1.00 98.00 297 LEU A C 1
ATOM 2435 O O . LEU A 1 297 ? -11.568 -13.568 20.722 1.00 98.00 297 LEU A O 1
ATOM 2439 N N . ALA A 1 298 ? -11.251 -12.353 22.588 1.00 97.38 298 ALA A N 1
ATOM 2440 C CA . ALA A 1 298 ? -9.889 -11.945 22.266 1.00 97.38 298 ALA A CA 1
ATOM 2441 C C . ALA A 1 298 ? -8.984 -13.166 22.069 1.00 97.38 298 ALA A C 1
ATOM 2443 O O . ALA A 1 298 ? -8.272 -13.244 21.072 1.00 97.38 298 ALA A O 1
ATOM 2444 N N . SER A 1 299 ? -9.064 -14.158 22.962 1.00 95.88 299 SER A N 1
ATOM 2445 C CA . SER A 1 299 ? -8.334 -15.424 22.813 1.00 95.88 299 SER A CA 1
ATOM 2446 C C . SER A 1 299 ? -8.687 -16.151 21.515 1.00 95.88 299 SER A C 1
ATOM 2448 O O . SER A 1 299 ? -7.790 -16.575 20.796 1.00 95.88 299 SER A O 1
ATOM 2450 N N . LYS A 1 300 ? -9.975 -16.228 21.160 1.00 95.81 300 LYS A N 1
ATOM 2451 C CA . LYS A 1 300 ? -10.411 -16.872 19.913 1.00 95.81 300 LYS A CA 1
ATOM 2452 C C . LYS A 1 300 ? -9.935 -16.131 18.661 1.00 95.81 300 LYS A C 1
ATOM 2454 O O . LYS A 1 300 ? -9.586 -16.762 17.673 1.00 95.81 300 LYS A O 1
ATOM 2459 N N . ILE A 1 301 ? -9.936 -14.799 18.671 1.00 94.44 301 ILE A N 1
ATOM 2460 C CA . ILE A 1 301 ? -9.432 -14.009 17.538 1.00 94.44 301 ILE A CA 1
ATOM 2461 C C . ILE A 1 301 ? -7.920 -14.202 17.396 1.00 94.44 301 ILE A C 1
ATOM 2463 O O . ILE A 1 301 ? -7.440 -14.343 16.274 1.00 94.44 301 ILE A O 1
ATOM 2467 N N . LYS A 1 302 ? -7.175 -14.280 18.506 1.00 91.88 302 LYS A N 1
ATOM 2468 C CA . LYS A 1 302 ? -5.727 -14.542 18.479 1.00 91.88 302 LYS A CA 1
ATOM 2469 C C . LYS A 1 302 ? -5.367 -15.847 17.777 1.00 91.88 302 LYS A C 1
ATOM 2471 O O . LYS A 1 302 ? -4.372 -15.886 17.071 1.00 91.88 302 LYS A O 1
ATOM 2476 N N . GLU A 1 303 ? -6.199 -16.880 17.903 1.00 90.69 303 GLU A N 1
ATOM 2477 C CA . GLU A 1 303 ? -6.021 -18.149 17.176 1.00 90.69 303 GLU A CA 1
ATOM 2478 C C . GLU A 1 303 ? -6.130 -17.995 15.646 1.00 90.69 303 GLU A C 1
ATOM 2480 O O . GLU A 1 303 ? -5.727 -18.892 14.912 1.00 90.69 303 GLU A O 1
ATOM 2485 N N . THR A 1 304 ? -6.684 -16.879 15.159 1.00 88.38 304 THR A N 1
ATOM 2486 C CA . THR A 1 304 ? -6.834 -16.576 13.726 1.00 88.38 304 THR A CA 1
ATOM 2487 C C . THR A 1 304 ? -5.795 -15.596 13.189 1.00 88.38 304 THR A C 1
ATOM 2489 O O . THR A 1 304 ? -5.811 -15.316 11.991 1.00 88.38 304 THR A O 1
ATOM 2492 N N . LEU A 1 305 ? -4.924 -15.054 14.047 1.00 88.19 305 LEU A N 1
ATOM 2493 C CA . LEU A 1 305 ? -3.850 -14.170 13.600 1.00 88.19 305 LEU A CA 1
ATOM 2494 C C . LEU A 1 305 ? -2.848 -14.984 12.778 1.00 88.19 305 LEU A C 1
ATOM 2496 O O . LEU A 1 305 ? -2.457 -16.083 13.173 1.00 88.19 305 LEU A O 1
ATOM 2500 N N . VAL A 1 306 ? -2.502 -14.466 11.602 1.00 77.19 306 VAL A N 1
ATOM 2501 C CA . VAL A 1 306 ? -1.724 -15.195 10.590 1.00 77.19 306 VAL A CA 1
ATOM 2502 C C . VAL A 1 306 ? -0.229 -14.945 10.773 1.00 77.19 306 VAL A C 1
ATOM 2504 O O . VAL A 1 306 ? 0.573 -15.859 10.593 1.00 77.19 306 VAL A O 1
ATOM 2507 N N . GLU A 1 307 ? 0.139 -13.727 11.172 1.00 66.31 307 GLU A N 1
ATOM 2508 C CA . GLU A 1 307 ? 1.520 -13.272 11.320 1.00 66.31 307 GLU A CA 1
ATOM 2509 C C . GLU A 1 307 ? 1.651 -12.308 12.497 1.00 66.31 307 GLU A C 1
ATOM 2511 O O . GLU A 1 307 ? 0.784 -11.461 12.725 1.00 66.31 307 GLU A O 1
ATOM 2516 N N . ASP A 1 308 ? 2.763 -12.429 13.222 1.00 66.19 308 ASP A N 1
ATOM 2517 C CA . ASP A 1 308 ? 3.048 -11.573 14.372 1.00 66.19 308 ASP A CA 1
ATOM 2518 C C . ASP A 1 308 ? 3.805 -10.279 13.978 1.00 66.19 308 ASP A C 1
ATOM 2520 O O . ASP A 1 308 ? 3.785 -9.306 14.732 1.00 66.19 308 ASP A O 1
ATOM 2524 N N . ASP A 1 309 ? 4.454 -10.231 12.801 1.00 85.69 309 ASP A N 1
ATOM 2525 C CA . ASP A 1 309 ? 5.202 -9.059 12.300 1.00 85.69 309 ASP A CA 1
ATOM 2526 C C . ASP A 1 309 ? 4.503 -8.388 11.104 1.00 85.69 309 ASP A C 1
ATOM 2528 O O . ASP A 1 309 ? 4.808 -8.650 9.936 1.00 85.69 309 ASP A O 1
ATOM 2532 N N . TYR A 1 310 ? 3.584 -7.473 11.422 1.00 91.88 310 TYR A N 1
ATOM 2533 C CA . TYR A 1 310 ? 2.836 -6.682 10.442 1.00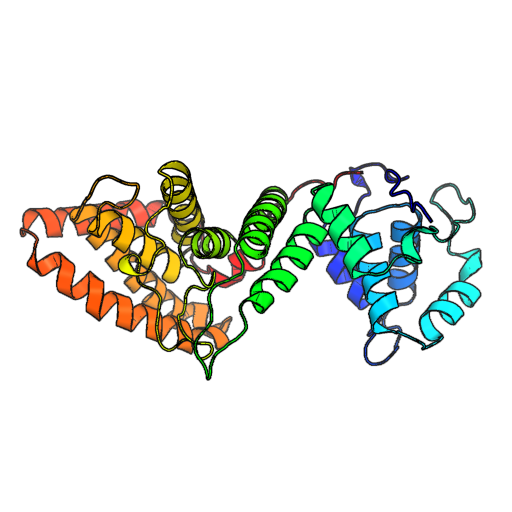 91.88 310 TYR A CA 1
ATOM 2534 C C . TYR A 1 310 ? 3.727 -5.935 9.446 1.00 91.88 310 TYR A C 1
ATOM 2536 O O . TYR A 1 310 ? 3.402 -5.874 8.265 1.00 91.88 310 TYR A O 1
ATOM 2544 N N . TYR A 1 311 ? 4.835 -5.347 9.897 1.00 92.31 311 TYR A N 1
ATOM 2545 C CA . TYR A 1 311 ? 5.651 -4.482 9.043 1.00 92.31 311 TYR A CA 1
ATOM 2546 C C . TYR A 1 311 ? 6.443 -5.288 8.019 1.00 92.31 311 TYR A C 1
ATOM 2548 O O . TYR A 1 311 ? 6.608 -4.852 6.881 1.00 92.31 311 TYR A O 1
ATOM 2556 N N . SER A 1 312 ? 6.887 -6.492 8.388 1.00 91.19 312 SER A N 1
ATOM 2557 C CA . SER A 1 312 ? 7.473 -7.424 7.426 1.00 91.19 312 SER A CA 1
ATOM 2558 C C . SER A 1 312 ? 6.460 -7.919 6.399 1.00 91.19 312 SER A C 1
ATOM 2560 O O . SER A 1 312 ? 6.840 -8.121 5.249 1.00 91.19 312 SER A O 1
ATOM 2562 N N . TRP A 1 313 ? 5.195 -8.092 6.780 1.00 92.69 313 TRP A N 1
ATOM 2563 C CA . TRP A 1 313 ? 4.125 -8.446 5.849 1.00 92.69 313 TRP A CA 1
ATOM 2564 C C . TRP A 1 313 ? 3.715 -7.284 4.942 1.00 92.69 313 TRP A C 1
ATOM 2566 O O . TRP A 1 313 ? 3.557 -7.468 3.739 1.00 92.69 313 TRP A O 1
ATOM 2576 N N . GLU A 1 314 ? 3.583 -6.074 5.483 1.00 94.19 314 GLU A N 1
ATOM 2577 C CA . GLU A 1 314 ? 3.115 -4.882 4.764 1.00 94.19 314 GLU A CA 1
ATOM 2578 C C . GLU A 1 314 ? 3.995 -4.537 3.550 1.00 94.19 314 GLU A C 1
ATOM 2580 O O . GLU A 1 314 ? 3.494 -4.047 2.535 1.00 94.19 314 GLU A O 1
ATOM 2585 N N . VAL A 1 315 ? 5.302 -4.808 3.639 1.00 91.50 315 VAL A N 1
ATOM 2586 C CA . VAL A 1 315 ? 6.258 -4.570 2.545 1.00 91.50 315 VAL A CA 1
ATOM 2587 C C . VAL A 1 315 ? 6.302 -5.697 1.508 1.00 91.50 315 VAL A C 1
ATOM 2589 O O . VAL A 1 315 ? 6.897 -5.515 0.446 1.00 91.50 315 VAL A O 1
ATOM 2592 N N . GLN A 1 316 ? 5.687 -6.847 1.795 1.00 91.62 316 GLN A N 1
ATOM 2593 C CA . GLN A 1 316 ? 5.571 -7.967 0.862 1.00 91.62 316 GLN A CA 1
ATOM 2594 C C . GLN A 1 316 ? 4.403 -7.770 -0.110 1.00 91.62 316 GLN A C 1
ATOM 2596 O O . GLN A 1 316 ? 3.626 -6.813 -0.030 1.00 91.62 316 GLN A O 1
ATOM 2601 N N . MET A 1 317 ? 4.301 -8.693 -1.065 1.00 91.69 317 MET A N 1
ATOM 2602 C CA . MET A 1 317 ? 3.191 -8.756 -2.001 1.00 91.69 317 MET A CA 1
ATOM 2603 C C . MET A 1 317 ? 2.760 -10.197 -2.256 1.00 91.69 317 MET A C 1
ATOM 2605 O O . MET A 1 317 ? 3.605 -11.084 -2.388 1.00 91.69 317 MET A O 1
ATOM 2609 N N . ASP A 1 318 ? 1.458 -10.410 -2.431 1.00 91.50 318 ASP A N 1
ATOM 2610 C CA . ASP A 1 318 ? 0.939 -11.673 -2.947 1.00 91.50 318 ASP A CA 1
ATOM 2611 C C . ASP A 1 318 ? 1.459 -11.947 -4.367 1.00 91.50 318 ASP A C 1
ATOM 2613 O O . ASP A 1 318 ? 1.577 -11.053 -5.214 1.00 91.50 318 ASP A O 1
ATOM 2617 N N . ALA A 1 319 ? 1.709 -13.223 -4.664 1.00 87.31 319 ALA A N 1
ATOM 2618 C CA . ALA A 1 319 ? 2.143 -13.663 -5.983 1.00 87.31 319 ALA A CA 1
ATOM 2619 C C . ALA A 1 319 ? 0.999 -13.559 -7.011 1.00 87.31 319 ALA A C 1
ATOM 2621 O O . ALA A 1 319 ? 0.227 -14.498 -7.211 1.00 87.31 319 ALA A O 1
ATOM 2622 N N . VAL A 1 320 ? 0.913 -12.417 -7.698 1.00 89.81 320 VAL A N 1
ATOM 2623 C CA . VAL A 1 320 ? -0.027 -12.192 -8.805 1.00 89.81 320 VAL A CA 1
ATOM 2624 C C . VAL A 1 320 ? 0.714 -12.269 -10.147 1.00 89.81 320 VAL A C 1
ATOM 2626 O O . VAL A 1 320 ? 1.619 -11.464 -10.385 1.00 89.81 320 VAL A O 1
ATOM 2629 N N . PRO A 1 321 ? 0.350 -13.206 -11.050 1.00 89.56 321 PRO A N 1
ATOM 2630 C CA . PRO A 1 321 ? 0.959 -13.299 -12.372 1.00 89.56 321 PRO A CA 1
ATOM 2631 C C . PRO A 1 321 ? 0.837 -11.977 -13.150 1.00 89.56 321 PRO A C 1
ATOM 2633 O O . PRO A 1 321 ? -0.273 -11.446 -13.266 1.00 89.56 321 PRO A O 1
ATOM 2636 N N . PRO A 1 322 ? 1.933 -11.441 -13.716 1.00 91.25 322 PRO A N 1
ATOM 2637 C CA . PRO A 1 322 ? 1.879 -10.200 -14.480 1.00 91.25 322 PRO A CA 1
ATOM 2638 C C . PRO A 1 322 ? 0.988 -10.344 -15.717 1.00 91.25 322 PRO A C 1
ATOM 2640 O O . PRO A 1 322 ? 0.961 -11.390 -16.366 1.00 91.25 322 PRO A O 1
ATOM 2643 N N . ALA A 1 323 ? 0.253 -9.292 -16.064 1.00 88.56 323 ALA A N 1
ATOM 2644 C CA . ALA A 1 323 ? -0.505 -9.261 -17.310 1.00 88.56 323 ALA A CA 1
ATOM 2645 C C . ALA A 1 323 ? 0.420 -8.898 -18.493 1.00 88.56 323 ALA A C 1
ATOM 2647 O O . ALA A 1 323 ? 1.277 -8.025 -18.319 1.00 88.56 323 ALA A O 1
ATOM 2648 N N . PRO A 1 324 ? 0.242 -9.520 -19.677 1.00 85.19 324 PRO A N 1
ATOM 2649 C CA . PRO A 1 324 ? 0.921 -9.115 -20.910 1.00 85.19 324 PRO A CA 1
ATOM 2650 C C . PRO A 1 324 ? 0.731 -7.632 -21.269 1.00 85.19 324 PRO A C 1
ATOM 2652 O O . PRO A 1 324 ? -0.326 -7.041 -20.953 1.00 85.19 324 PRO A O 1
#

Secondary structure (DSSP, 8-state):
-----PPPSS-GGGSPPHHHHHHHHTTEETTTTEES-HHHHHHHHHHHHTT-HHHHHHHHHHHHHHTT-THHHHHHHHTGGG-B-TTSPBP---GGGGS-HHHHHHHHHHTT-HHHHHHHHHHHHGGG-EETTEEPPPPHHHHHHHHHHHHHHHHTTB--HHHHHHHHH-TTSSSBSBTTS-SBPPGGGS-TT--HHHHHHHHHHHHHHHHTT-HHHHHHHHHHHHHTSSS---HHHHHHHHHHHHHHHHHHHHTGGGT-GGGHHHHHHHHHHHIIIIITTGGGG--HHHHHHHHHHHHHHHTT---S-HHHHHT-B--PPPP-

Sequence (324 aa):
MDYVIAAAMLPQDKLWTVEYSWKMAEAITPEIPQIEDEAELIELIRHAWMWDKNAMIQYARIQKEVGDDDVLDNFIRSNAQRLVSYDGLSLRRPDVFNMNYSEFITRLADLQYPLASRLVANGLLWSAGETGSTFNPLAQEARKRLIRYTRYAIKGGYHIHSYLADYILFPSGFAYKDSNNKQLNSLENRMDNLTREELEESFSAYKVSGIHGSQYAQIRLSEFYFYGVGVERDITMAYAWSMIANDSFIYFNKEGYKSHASEKYKENILNEYNHVNLMNLIPLQMTKIEIERSVALASKIKETLVEDDYYSWEVQMDAVPPAP

pLDDT: mean 94.56, std 5.06, range [57.78, 98.75]

Radius of gyration: 23.23 Å; chains: 1; bounding box: 51×42×68 Å

Foldseek 3Di:
DPADQDFALDDLVPADALVRLVVLLVCADLQVGGGNNLVSVLVLQLRLLRRRPSSVLSVLVSCVSNDPPCSNVVSCVVCQCVSAHPVRHRGDRGPLSVDDSLVSLVVVLVVLFQVSLVVLLVVLLCCQPDDPFFGHFRDPVSLVSNLSSVVSNVVSFALCLLLNLLSLFARSSDQARGPVLQGGDASVRGDPPHDLVSQLSSLVSLVSLVLQLPLSSLQVNLRCQCVVGSHRNDLLQSLLSLVSSLVLLVLCVVPVCVPCVVCNVNSVSSNVCSCVPGNVPSCVVDDPVSPVSSVVVSVVSNVSRDHSHSVVSNPDTDDDRGGD